Protein AF-A0A7R8VTV7-F1 (afdb_monomer_lite)

Radius of gyration: 32.79 Å; chains: 1; bounding box: 60×107×64 Å

pLDDT: mean 74.27, std 12.08, range [40.81, 94.06]

Organism: Timema douglasi (NCBI:txid61478)

Structure (mmCIF, N/CA/C/O backbone):
data_AF-A0A7R8VTV7-F1
#
_entry.id   AF-A0A7R8VTV7-F1
#
loop_
_atom_site.group_PDB
_atom_site.id
_atom_site.type_symbol
_atom_site.label_atom_id
_atom_site.label_alt_id
_atom_site.label_comp_id
_atom_site.label_asym_id
_atom_site.label_entity_id
_atom_site.label_seq_id
_atom_site.pdbx_PDB_ins_code
_atom_site.Cartn_x
_atom_site.Cartn_y
_atom_site.Cartn_z
_atom_site.occupancy
_atom_site.B_iso_or_equiv
_atom_site.auth_seq_id
_atom_site.auth_comp_id
_atom_site.auth_asym_id
_atom_site.auth_atom_id
_atom_site.pdbx_PDB_model_num
ATOM 1 N N . MET A 1 1 ? -4.886 -42.447 -25.936 1.00 40.81 1 MET A N 1
ATOM 2 C CA . MET A 1 1 ? -4.468 -41.161 -25.336 1.00 40.81 1 MET A CA 1
ATOM 3 C C . MET A 1 1 ? -3.943 -40.264 -26.444 1.00 40.81 1 MET A C 1
ATOM 5 O O . MET A 1 1 ? -2.984 -40.644 -27.105 1.00 40.81 1 MET A O 1
ATOM 9 N N . ALA A 1 2 ? -4.619 -39.150 -26.726 1.00 44.31 2 ALA A N 1
ATOM 10 C CA . ALA A 1 2 ? -4.224 -38.237 -27.796 1.00 44.31 2 ALA A CA 1
ATOM 11 C C . ALA A 1 2 ? -2.990 -37.430 -27.361 1.00 44.31 2 ALA A C 1
ATOM 13 O O . ALA A 1 2 ? -3.025 -36.745 -26.341 1.00 44.31 2 ALA A O 1
ATOM 14 N N . LYS A 1 3 ? -1.889 -37.532 -28.114 1.00 53.53 3 LYS A N 1
ATOM 15 C CA . LYS A 1 3 ? -0.690 -36.713 -27.900 1.00 53.53 3 LYS A CA 1
ATOM 16 C C . LYS A 1 3 ? -0.957 -35.325 -28.479 1.00 53.53 3 LYS A C 1
ATOM 18 O O . LYS A 1 3 ? -0.967 -35.159 -29.694 1.00 53.53 3 LYS A O 1
ATOM 23 N N . ILE A 1 4 ? -1.200 -34.345 -27.613 1.00 55.38 4 ILE A N 1
ATOM 24 C CA . ILE A 1 4 ? -1.337 -32.941 -28.008 1.00 55.38 4 ILE A CA 1
ATOM 25 C C . ILE A 1 4 ? 0.057 -32.448 -28.408 1.00 55.38 4 ILE A C 1
ATOM 27 O O . ILE A 1 4 ? 0.918 -32.243 -27.557 1.00 55.38 4 ILE A O 1
ATOM 31 N N . GLN A 1 5 ? 0.305 -32.308 -29.709 1.00 59.09 5 GLN A N 1
ATOM 32 C CA . GLN A 1 5 ? 1.529 -31.688 -30.207 1.00 59.09 5 GLN A CA 1
ATOM 33 C C . GLN A 1 5 ? 1.331 -30.173 -30.252 1.00 59.09 5 GLN A C 1
ATOM 35 O O . GLN A 1 5 ? 0.532 -29.663 -31.035 1.00 59.09 5 GLN A O 1
ATOM 40 N N . ASN A 1 6 ? 2.044 -29.450 -29.388 1.00 59.09 6 ASN A N 1
ATOM 41 C CA . ASN A 1 6 ? 2.016 -27.994 -29.358 1.00 59.09 6 ASN A CA 1
ATOM 42 C C . ASN A 1 6 ? 2.817 -27.437 -30.548 1.00 59.09 6 ASN A C 1
ATOM 44 O O . ASN A 1 6 ? 4.043 -27.353 -30.508 1.00 59.09 6 ASN A O 1
ATOM 48 N N . SER A 1 7 ? 2.118 -27.060 -31.618 1.00 63.16 7 SER A N 1
ATOM 49 C CA . SER A 1 7 ? 2.705 -26.526 -32.855 1.00 63.16 7 SER A CA 1
ATOM 50 C C . SER A 1 7 ? 3.483 -25.219 -32.658 1.00 63.16 7 SER A C 1
ATOM 52 O O . SER A 1 7 ? 4.328 -24.889 -33.489 1.00 63.16 7 SER A O 1
ATOM 54 N N . ARG A 1 8 ? 3.261 -24.497 -31.549 1.00 58.62 8 ARG A N 1
ATOM 55 C CA . ARG A 1 8 ? 4.013 -23.278 -31.218 1.00 58.62 8 ARG A CA 1
ATOM 56 C C . ARG A 1 8 ? 5.418 -23.545 -30.684 1.00 58.62 8 ARG A C 1
ATOM 58 O O . ARG A 1 8 ? 6.255 -22.664 -30.828 1.00 58.62 8 ARG A O 1
ATOM 65 N N . ALA A 1 9 ? 5.707 -24.724 -30.128 1.00 58.69 9 ALA A N 1
ATOM 66 C CA . ALA A 1 9 ? 7.018 -25.016 -29.535 1.00 58.69 9 ALA A CA 1
ATOM 67 C C . ALA A 1 9 ? 8.169 -24.861 -30.552 1.00 58.69 9 ALA A C 1
ATOM 69 O O . ALA A 1 9 ? 9.166 -24.201 -30.270 1.00 58.69 9 ALA A O 1
ATOM 70 N N . LYS A 1 10 ? 7.967 -25.342 -31.786 1.00 61.03 10 LYS A N 1
ATOM 71 C CA . LYS A 1 10 ? 8.964 -25.264 -32.871 1.00 61.03 10 LYS A CA 1
ATOM 72 C C . LYS A 1 10 ? 9.288 -23.838 -33.330 1.00 61.03 10 LYS A C 1
ATOM 74 O O . LYS A 1 10 ? 10.358 -23.597 -33.881 1.00 61.03 10 LYS A O 1
ATOM 79 N N . VAL A 1 11 ? 8.368 -22.892 -33.130 1.00 61.28 11 VAL A N 1
ATOM 80 C CA . VAL A 1 11 ? 8.560 -21.482 -33.518 1.00 61.28 11 VAL A CA 1
ATOM 81 C C . VAL A 1 11 ? 9.524 -20.776 -32.562 1.00 61.28 11 VAL A C 1
ATOM 83 O O . VAL A 1 11 ? 10.242 -19.869 -32.980 1.00 61.28 11 VAL A O 1
ATOM 86 N N . TYR A 1 12 ? 9.571 -21.203 -31.298 1.00 56.75 12 TYR A N 1
ATOM 87 C CA . TYR A 1 12 ? 10.528 -20.681 -30.323 1.00 56.75 12 TYR A CA 1
ATOM 88 C C . TYR A 1 12 ? 11.926 -21.280 -30.532 1.00 56.75 12 TYR A C 1
ATOM 90 O O . TYR A 1 12 ? 12.903 -20.545 -30.459 1.00 56.75 12 TYR A O 1
ATOM 98 N N . GLU A 1 13 ? 12.031 -22.555 -30.924 1.00 61.06 13 GLU A N 1
ATOM 99 C CA . GLU A 1 13 ? 13.320 -23.200 -31.250 1.00 61.06 13 GLU A CA 1
ATOM 100 C C . GLU A 1 13 ? 14.061 -22.538 -32.426 1.00 61.06 13 GLU A C 1
ATOM 102 O O . GLU A 1 13 ? 15.284 -22.558 -32.474 1.00 61.06 13 GLU A O 1
ATOM 107 N N . THR A 1 14 ? 13.343 -21.936 -33.380 1.00 59.88 14 THR A N 1
ATOM 108 C CA . THR A 1 14 ? 13.951 -21.322 -34.578 1.00 59.88 14 THR A CA 1
ATOM 109 C C . THR A 1 14 ? 14.350 -19.857 -34.403 1.00 59.88 14 THR A C 1
ATOM 111 O O . THR A 1 14 ? 15.048 -19.321 -35.261 1.00 59.88 14 THR A O 1
ATOM 114 N N . ARG A 1 15 ? 13.895 -19.185 -33.337 1.00 57.16 15 ARG A N 1
ATOM 115 C CA . ARG A 1 15 ? 14.125 -17.743 -33.118 1.00 57.16 15 ARG A CA 1
ATOM 116 C C . ARG A 1 15 ? 15.063 -17.423 -31.960 1.00 57.16 15 ARG A C 1
ATOM 118 O O . ARG A 1 15 ? 15.483 -16.276 -31.853 1.00 57.16 15 ARG A O 1
ATOM 125 N N . VAL A 1 16 ? 15.374 -18.398 -31.112 1.00 55.88 16 VAL A N 1
ATOM 126 C CA . VAL A 1 16 ? 16.319 -18.218 -30.009 1.00 55.88 16 VAL A CA 1
ATOM 127 C C . VAL A 1 16 ? 17.722 -18.550 -30.532 1.00 55.88 16 VAL A C 1
ATOM 129 O O . VAL A 1 16 ? 17.945 -19.681 -30.969 1.00 55.88 16 VAL A O 1
ATOM 132 N N . PRO A 1 17 ? 18.670 -17.596 -30.568 1.00 57.09 17 PRO A N 1
ATOM 133 C CA . PRO A 1 17 ? 20.062 -17.920 -30.856 1.00 57.09 17 PRO A CA 1
ATOM 134 C C . PRO A 1 17 ? 20.568 -18.903 -29.792 1.00 57.09 17 PRO A C 1
ATOM 136 O O . PRO A 1 17 ? 20.254 -18.753 -28.616 1.00 57.09 17 PRO A O 1
ATOM 139 N N . ALA A 1 18 ? 21.363 -19.900 -30.192 1.00 56.47 18 ALA A N 1
ATOM 140 C CA . ALA A 1 18 ? 21.815 -21.021 -29.349 1.00 56.47 18 ALA A CA 1
ATOM 141 C C . ALA A 1 18 ? 22.595 -20.637 -28.065 1.00 56.47 18 ALA A C 1
ATOM 143 O O . ALA A 1 18 ? 23.041 -21.513 -27.332 1.00 56.47 18 ALA A O 1
ATOM 144 N N . THR A 1 19 ? 22.788 -19.345 -27.808 1.00 58.22 19 THR A N 1
ATOM 145 C CA . THR A 1 19 ? 23.502 -18.769 -26.665 1.00 58.22 19 THR A CA 1
ATOM 146 C C . THR A 1 19 ? 22.589 -18.266 -25.543 1.00 58.22 19 THR A C 1
ATOM 148 O O . THR A 1 19 ? 23.101 -17.950 -24.473 1.00 58.22 19 THR A O 1
ATOM 151 N N . GLU A 1 20 ? 21.273 -18.152 -25.752 1.00 56.78 20 GLU A N 1
ATOM 152 C CA . GLU A 1 20 ? 20.328 -17.783 -24.686 1.00 56.78 20 GLU A CA 1
ATOM 153 C C . GLU A 1 20 ? 19.702 -19.040 -24.071 1.00 56.78 20 GLU A C 1
ATOM 155 O O . GLU A 1 20 ? 18.805 -19.659 -24.646 1.00 56.78 20 GLU A O 1
ATOM 160 N N . GLU A 1 21 ? 20.184 -19.424 -22.887 1.00 63.22 21 GLU A N 1
ATOM 161 C CA . GLU A 1 21 ? 19.528 -20.436 -22.058 1.00 63.22 21 GLU A CA 1
ATOM 162 C C . GLU A 1 21 ? 18.132 -19.950 -21.642 1.00 63.22 21 GLU A C 1
ATOM 164 O O . GLU A 1 21 ? 17.936 -18.783 -21.284 1.00 63.22 21 GLU A O 1
ATOM 169 N N . ALA A 1 22 ? 17.148 -20.851 -21.697 1.00 62.34 22 ALA A N 1
ATOM 170 C CA . ALA A 1 22 ? 15.797 -20.556 -21.243 1.00 62.34 22 ALA A CA 1
ATOM 171 C C . ALA A 1 22 ? 15.835 -20.198 -19.752 1.00 62.34 22 ALA A C 1
ATOM 173 O O . ALA A 1 22 ? 16.285 -20.990 -18.930 1.00 62.34 22 ALA A O 1
ATOM 174 N N . THR A 1 23 ? 15.363 -19.001 -19.409 1.00 62.66 23 THR A N 1
ATOM 175 C CA . THR A 1 23 ? 15.268 -18.556 -18.017 1.00 62.66 23 THR A CA 1
ATOM 176 C C . THR A 1 23 ? 14.360 -19.485 -17.219 1.00 62.66 23 THR A C 1
ATOM 178 O O . THR A 1 23 ? 13.264 -19.812 -17.687 1.00 62.66 23 THR A O 1
ATOM 181 N N . ASP A 1 24 ? 14.788 -19.852 -16.010 1.00 65.94 24 ASP A N 1
ATOM 182 C CA . ASP A 1 24 ? 13.988 -20.647 -15.078 1.00 65.94 24 ASP A CA 1
ATOM 183 C C . ASP A 1 24 ? 12.612 -20.009 -14.836 1.00 65.94 24 ASP A C 1
ATOM 185 O O . ASP A 1 24 ? 12.483 -18.788 -14.706 1.00 65.94 24 ASP A O 1
ATOM 189 N N . HIS A 1 25 ? 11.568 -20.845 -14.781 1.00 71.19 25 HIS A N 1
ATOM 190 C CA . HIS A 1 25 ? 10.205 -20.383 -14.510 1.00 71.19 25 HIS A CA 1
ATOM 191 C C . HIS A 1 25 ? 10.130 -19.802 -13.100 1.00 71.19 25 HIS A C 1
ATOM 193 O O . HIS A 1 25 ? 10.257 -20.526 -12.112 1.00 71.19 25 HIS A O 1
ATOM 199 N N . VAL A 1 26 ? 9.884 -18.499 -13.007 1.00 69.81 26 VAL A N 1
ATOM 200 C CA . VAL A 1 26 ? 9.660 -17.831 -11.728 1.00 69.81 26 VAL A CA 1
ATOM 201 C C . VAL A 1 26 ? 8.167 -17.888 -11.413 1.00 69.81 26 VAL A C 1
ATOM 203 O O . VAL A 1 26 ? 7.335 -17.414 -12.185 1.00 69.81 26 VAL A O 1
ATOM 206 N N . GLU A 1 27 ? 7.817 -18.494 -10.279 1.00 73.06 27 GLU A N 1
ATOM 207 C CA . GLU A 1 27 ? 6.419 -18.640 -9.872 1.00 73.06 27 GLU A CA 1
ATOM 208 C C . GLU A 1 27 ? 5.782 -17.280 -9.567 1.00 73.06 27 GLU A C 1
ATOM 210 O O . GLU A 1 27 ? 6.282 -16.506 -8.742 1.00 73.06 27 GLU A O 1
ATOM 215 N N . SER A 1 28 ? 4.646 -17.003 -10.210 1.00 78.38 28 SER A N 1
ATOM 216 C CA . SER A 1 28 ? 3.844 -15.821 -9.907 1.00 78.38 28 SER A CA 1
ATOM 217 C C . SER A 1 28 ? 2.970 -16.031 -8.669 1.00 78.38 28 SER A C 1
ATOM 219 O O . SER A 1 28 ? 2.642 -17.159 -8.291 1.00 78.38 28 SER A O 1
ATOM 221 N N . GLU A 1 29 ? 2.520 -14.941 -8.041 1.00 70.75 29 GLU A N 1
ATOM 222 C CA . GLU A 1 29 ? 1.504 -15.043 -6.986 1.00 70.75 29 GLU A CA 1
ATOM 223 C C . GLU A 1 29 ? 0.214 -15.692 -7.499 1.00 70.75 29 GLU A C 1
ATOM 225 O O . GLU A 1 29 ? -0.405 -16.470 -6.775 1.00 70.75 29 GLU A O 1
ATOM 230 N N . GLY A 1 30 ? -0.160 -15.431 -8.758 1.00 80.00 30 GLY A N 1
ATOM 231 C CA . GLY A 1 30 ? -1.279 -16.100 -9.417 1.00 80.00 30 GLY A CA 1
ATOM 232 C C . GLY A 1 30 ? -1.100 -17.617 -9.433 1.00 80.00 30 GLY A C 1
ATOM 233 O O . GLY A 1 30 ? -2.000 -18.340 -9.009 1.00 80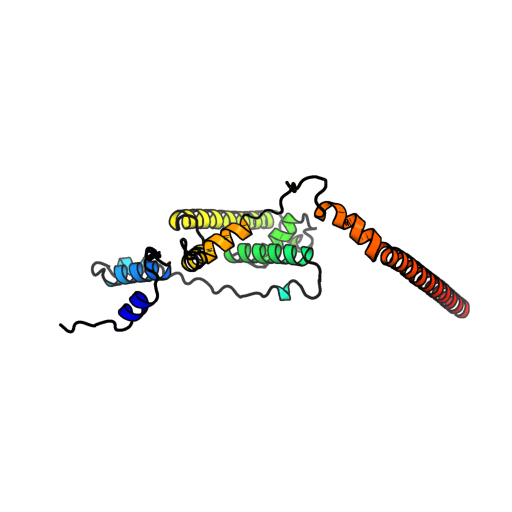.00 30 GLY A O 1
ATOM 234 N N . ASP A 1 31 ? 0.086 -18.100 -9.811 1.00 82.25 31 ASP A N 1
ATOM 235 C CA . ASP A 1 31 ? 0.413 -19.530 -9.782 1.00 82.25 31 ASP A CA 1
ATOM 236 C C . ASP A 1 31 ? 0.326 -20.090 -8.362 1.00 82.25 31 ASP A C 1
ATOM 238 O O . ASP A 1 31 ? -0.237 -21.165 -8.150 1.00 82.25 31 ASP A O 1
ATOM 242 N N . ARG A 1 32 ? 0.832 -19.352 -7.367 1.00 82.00 32 ARG A N 1
ATOM 243 C CA . ARG A 1 32 ? 0.775 -19.759 -5.958 1.00 82.00 32 ARG A CA 1
ATOM 244 C C . ARG A 1 32 ? -0.666 -19.860 -5.456 1.00 82.00 32 ARG A C 1
ATOM 246 O O . ARG A 1 32 ? -1.014 -20.849 -4.812 1.00 82.00 32 ARG A O 1
ATOM 253 N N . LEU A 1 33 ? -1.510 -18.878 -5.769 1.00 83.81 33 LEU A N 1
ATOM 254 C CA . LEU A 1 33 ? -2.927 -18.865 -5.398 1.00 83.81 33 LEU A CA 1
ATOM 255 C C . LEU A 1 33 ? -3.697 -19.990 -6.089 1.00 83.81 33 LEU A C 1
ATOM 257 O O . LEU A 1 33 ? -4.501 -20.663 -5.446 1.00 83.81 33 LEU A O 1
ATOM 261 N N . ILE A 1 34 ? -3.420 -20.239 -7.370 1.00 90.75 34 ILE A N 1
ATOM 262 C CA . ILE A 1 34 ? -4.013 -21.352 -8.116 1.00 90.75 34 ILE A CA 1
ATOM 263 C C . ILE A 1 34 ? -3.582 -22.683 -7.497 1.00 90.75 34 ILE A C 1
ATOM 265 O O . ILE A 1 34 ? -4.433 -23.527 -7.234 1.00 90.75 34 ILE A O 1
ATOM 269 N N . LYS A 1 35 ? -2.295 -22.869 -7.182 1.00 91.44 35 LYS A N 1
ATOM 270 C CA . LYS A 1 35 ? -1.803 -24.072 -6.491 1.00 91.44 35 LYS A CA 1
ATOM 271 C C . LYS A 1 35 ? -2.482 -24.269 -5.137 1.00 91.44 35 LYS A C 1
ATOM 273 O O . LYS A 1 35 ? -2.931 -25.375 -4.847 1.00 91.44 35 LYS A O 1
ATOM 278 N N . GLN A 1 36 ? -2.602 -23.214 -4.331 1.00 88.25 36 GLN A N 1
ATOM 279 C CA . GLN A 1 36 ? -3.307 -23.268 -3.046 1.00 88.25 36 GLN A CA 1
ATOM 280 C C . GLN A 1 36 ? -4.790 -23.611 -3.221 1.00 88.25 36 GLN A C 1
ATOM 282 O O . GLN A 1 36 ? -5.333 -24.410 -2.461 1.00 88.25 36 GLN A O 1
ATOM 287 N N . LEU A 1 37 ? -5.455 -23.032 -4.222 1.00 89.44 37 LEU A N 1
ATOM 288 C CA . LEU A 1 37 ? -6.847 -23.337 -4.537 1.00 89.44 37 LEU A CA 1
ATOM 289 C C . LEU A 1 37 ? -7.011 -24.804 -4.943 1.00 89.44 37 LEU A C 1
ATOM 291 O O . LEU A 1 37 ? -7.898 -25.477 -4.429 1.00 89.44 37 LEU A O 1
ATOM 295 N N . VAL A 1 38 ? -6.140 -25.306 -5.818 1.00 94.06 38 VAL A N 1
ATOM 296 C CA . VAL A 1 38 ? -6.140 -26.708 -6.251 1.00 94.06 38 VAL A CA 1
ATOM 297 C C . VAL A 1 38 ? -5.916 -27.634 -5.058 1.00 94.06 38 VAL A C 1
ATOM 299 O O . VAL A 1 38 ? -6.659 -28.594 -4.893 1.00 94.06 38 VAL A O 1
ATOM 302 N N . GLN A 1 39 ? -4.964 -27.324 -4.174 1.00 89.81 39 GLN A N 1
ATOM 303 C CA . GLN A 1 39 ? -4.752 -28.085 -2.939 1.00 89.81 39 GLN A CA 1
ATOM 304 C C . GLN A 1 39 ? -6.015 -28.126 -2.070 1.00 89.81 39 GLN A C 1
ATOM 306 O O . GLN A 1 39 ? -6.396 -29.199 -1.614 1.00 89.81 39 GLN A O 1
ATOM 311 N N . LYS A 1 40 ? -6.706 -26.990 -1.904 1.00 87.00 40 LYS A N 1
ATOM 312 C CA . LYS A 1 40 ? -7.983 -26.928 -1.174 1.00 87.00 40 LYS A CA 1
ATOM 313 C C . LYS A 1 40 ? -9.094 -27.741 -1.843 1.00 87.00 40 LYS A C 1
ATOM 315 O O . LYS A 1 40 ? -9.920 -28.308 -1.145 1.00 87.00 40 LYS A O 1
ATOM 320 N N . GLN A 1 41 ? -9.139 -27.781 -3.174 1.00 87.56 41 GLN A N 1
ATOM 321 C CA . GLN A 1 41 ? -10.146 -28.542 -3.924 1.00 87.56 41 GLN A CA 1
ATOM 322 C C . GLN A 1 41 ? -9.880 -30.052 -3.921 1.00 87.56 41 GLN A C 1
A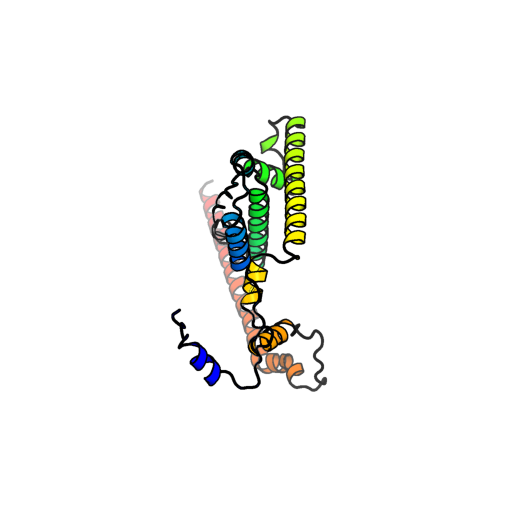TOM 324 O O . GLN A 1 41 ? -10.823 -30.835 -3.996 1.00 87.56 41 GLN A O 1
ATOM 329 N N . LEU A 1 42 ? -8.610 -30.460 -3.857 1.00 91.25 42 LEU A N 1
ATOM 330 C CA . LEU A 1 42 ? -8.205 -31.865 -3.776 1.00 91.25 42 LEU A CA 1
ATOM 331 C C . LEU A 1 42 ? -8.344 -32.444 -2.362 1.00 91.25 42 LEU A C 1
ATOM 333 O O . LEU A 1 42 ? -8.327 -33.665 -2.205 1.00 91.25 42 LEU A O 1
ATOM 337 N N . ASP A 1 43 ? -8.470 -31.597 -1.342 1.00 86.00 43 ASP A N 1
ATOM 338 C CA . ASP A 1 43 ? -8.638 -32.044 0.034 1.00 86.00 43 ASP A CA 1
ATOM 339 C C . ASP A 1 43 ? -10.067 -32.546 0.288 1.00 86.00 43 ASP A C 1
ATOM 341 O O . ASP A 1 43 ? -11.010 -31.782 0.491 1.00 86.00 43 ASP A O 1
ATOM 345 N N . THR A 1 44 ? -10.229 -33.869 0.288 1.00 83.25 44 THR A N 1
ATOM 346 C CA . THR A 1 44 ? -11.504 -34.540 0.578 1.00 83.25 44 THR A CA 1
ATOM 347 C C . THR A 1 44 ? -11.703 -34.840 2.065 1.00 83.25 44 THR A C 1
ATOM 349 O O . THR A 1 44 ? -12.644 -35.552 2.411 1.00 83.25 44 THR A O 1
ATOM 352 N N . ARG A 1 45 ? -10.802 -34.388 2.949 1.00 84.81 45 ARG A N 1
ATOM 353 C CA . ARG A 1 45 ? -10.844 -34.681 4.394 1.00 84.81 45 ARG A CA 1
ATOM 354 C C . ARG A 1 45 ? -11.455 -33.550 5.226 1.00 84.81 45 ARG A C 1
ATOM 356 O O . ARG A 1 45 ? -11.502 -33.670 6.444 1.00 84.81 45 ARG A O 1
ATOM 363 N N . LEU A 1 46 ? -11.910 -32.475 4.584 1.00 79.44 46 LEU A N 1
ATOM 364 C CA . LEU A 1 46 ? -12.451 -31.297 5.257 1.00 79.44 46 LEU A CA 1
ATOM 365 C C . LEU A 1 46 ? -13.868 -31.543 5.789 1.00 79.44 46 LEU A C 1
ATOM 367 O O . LEU A 1 46 ? -14.794 -31.834 5.031 1.00 79.44 46 LEU A O 1
ATOM 371 N N . ASP A 1 47 ? -14.047 -31.340 7.094 1.00 85.25 47 ASP A N 1
ATOM 372 C CA . ASP A 1 47 ? -15.354 -31.387 7.746 1.00 85.25 47 ASP A CA 1
ATOM 373 C C . ASP A 1 47 ? -16.095 -30.042 7.634 1.00 85.25 47 ASP A C 1
ATOM 375 O O . ASP A 1 47 ? -15.514 -28.959 7.746 1.00 85.25 47 ASP A O 1
ATOM 379 N N . LEU A 1 48 ? -17.431 -30.086 7.529 1.00 82.38 48 LEU A N 1
ATOM 380 C CA . LEU A 1 48 ? -18.294 -28.888 7.478 1.00 82.38 48 LEU A CA 1
ATOM 381 C C . LEU A 1 48 ? -18.048 -27.915 8.646 1.00 82.38 48 LEU A C 1
ATOM 383 O O . LEU A 1 48 ? -18.144 -26.698 8.482 1.00 82.38 48 LEU A O 1
ATOM 387 N N . LYS A 1 49 ? -17.704 -28.441 9.827 1.00 84.56 49 LYS A N 1
ATOM 388 C CA . LYS A 1 49 ? -17.384 -27.639 11.018 1.00 84.56 49 LYS A CA 1
ATOM 389 C C . LYS A 1 49 ? -16.063 -26.885 10.876 1.00 84.56 49 LYS A C 1
ATOM 391 O O . LYS A 1 49 ? -15.938 -25.787 11.410 1.00 84.56 49 LYS A O 1
ATOM 396 N N . GLU A 1 50 ? -15.085 -27.461 10.188 1.00 82.75 50 GLU A N 1
ATOM 397 C CA . GLU A 1 50 ? -13.786 -26.830 9.945 1.00 82.75 50 GLU A CA 1
ATOM 398 C C . GLU A 1 50 ? -13.904 -25.750 8.875 1.00 82.75 50 GLU A C 1
ATOM 400 O O . GLU A 1 50 ? -13.381 -24.649 9.048 1.00 82.75 50 GLU A O 1
ATOM 405 N N . GLN A 1 51 ? -14.688 -26.008 7.828 1.00 81.56 51 GLN A N 1
ATOM 406 C CA . GLN A 1 51 ? -14.963 -25.013 6.796 1.00 81.56 51 GLN A CA 1
ATOM 407 C C . GLN A 1 51 ? -15.723 -23.798 7.351 1.00 81.56 51 GLN A C 1
ATOM 409 O O . GLN A 1 51 ? -15.448 -22.671 6.950 1.00 81.56 51 GLN A O 1
ATOM 414 N N . LEU A 1 52 ? -16.638 -23.998 8.306 1.00 82.75 52 LEU A N 1
ATOM 415 C CA . LEU A 1 52 ? -17.349 -22.898 8.969 1.00 82.75 52 LEU A CA 1
ATOM 416 C C . LEU A 1 52 ? -16.415 -22.023 9.826 1.00 82.75 52 LEU A C 1
ATOM 418 O O . LEU A 1 52 ? -16.655 -20.827 9.975 1.00 82.75 52 LEU A O 1
ATOM 422 N N . LYS A 1 53 ? -15.341 -22.602 10.382 1.00 81.94 53 LYS A N 1
ATOM 423 C CA . LYS A 1 53 ? -14.326 -21.855 11.145 1.00 81.94 53 LYS A CA 1
ATOM 424 C C . LYS A 1 53 ? -13.426 -21.003 10.249 1.00 81.94 53 LYS A C 1
ATOM 426 O O . LYS A 1 53 ? -12.857 -20.026 10.730 1.00 81.94 53 LYS A O 1
ATOM 431 N N . GLN A 1 54 ? -13.294 -21.345 8.966 1.00 78.19 54 GLN A N 1
ATOM 432 C CA . GLN A 1 54 ? -12.578 -20.513 8.003 1.00 78.19 54 GLN A CA 1
ATOM 433 C C . GLN A 1 54 ? -13.435 -19.286 7.670 1.00 78.19 54 GLN A C 1
ATOM 435 O O . GLN A 1 54 ? -14.319 -19.327 6.813 1.00 78.19 54 GLN A O 1
ATOM 440 N N . SER A 1 55 ? -13.190 -18.177 8.369 1.00 71.00 55 SER A N 1
ATOM 441 C CA . SER A 1 55 ? -13.860 -16.917 8.061 1.00 71.00 55 SER A CA 1
ATOM 442 C C . SER A 1 55 ? -13.425 -16.431 6.676 1.00 71.00 55 SER A C 1
ATOM 444 O O . SER A 1 55 ? -12.247 -16.195 6.409 1.00 71.00 55 SER A O 1
ATOM 446 N N . LYS A 1 56 ? -14.388 -16.305 5.759 1.00 73.25 56 LYS A N 1
ATOM 447 C CA . LYS A 1 56 ? -14.167 -15.649 4.469 1.00 73.25 56 LYS A CA 1
ATOM 448 C C . LYS A 1 56 ? -14.114 -14.152 4.730 1.00 73.25 56 LYS A C 1
ATOM 450 O O . LYS A 1 56 ? -15.140 -13.539 5.013 1.00 73.25 56 LYS A O 1
ATOM 455 N N . GLN A 1 57 ? -12.918 -13.587 4.683 1.00 65.31 57 GLN A N 1
ATOM 456 C CA . GLN A 1 57 ? -12.729 -12.149 4.783 1.00 65.31 57 GLN A CA 1
ATOM 457 C C . GLN A 1 57 ? -12.727 -11.584 3.367 1.00 65.31 57 GLN A C 1
ATOM 459 O O . GLN A 1 57 ? -11.921 -11.987 2.531 1.00 65.31 57 GLN A O 1
ATOM 464 N N . PHE A 1 58 ? -13.679 -10.701 3.085 1.00 70.31 58 PHE A N 1
ATOM 465 C CA . PHE A 1 58 ? -13.652 -9.890 1.878 1.00 70.31 58 PHE A CA 1
ATOM 466 C C . PHE A 1 58 ? -12.915 -8.604 2.217 1.00 70.31 58 PHE A C 1
ATOM 468 O O . PHE A 1 58 ? -13.286 -7.908 3.165 1.00 70.31 58 PHE A O 1
ATOM 475 N N . GLU A 1 59 ? -11.871 -8.304 1.458 1.00 64.75 59 GLU A N 1
ATOM 476 C CA . GLU A 1 59 ? -11.210 -7.014 1.550 1.00 64.75 59 GLU A CA 1
ATOM 477 C C . GLU A 1 59 ? -12.179 -5.942 1.046 1.00 64.75 59 GLU A C 1
ATOM 479 O O . GLU A 1 59 ? -12.818 -6.084 -0.003 1.00 64.75 59 GLU A O 1
ATOM 484 N N . ARG A 1 60 ? -12.371 -4.895 1.847 1.00 65.69 60 ARG A N 1
ATOM 485 C CA . ARG A 1 60 ? -13.225 -3.776 1.461 1.00 65.69 60 ARG A CA 1
ATOM 486 C C . ARG A 1 60 ? -12.545 -3.058 0.298 1.00 65.69 60 ARG A C 1
ATOM 488 O O . ARG A 1 60 ? -11.367 -2.744 0.390 1.00 65.69 60 ARG A O 1
ATOM 495 N N . VAL A 1 61 ? -13.298 -2.775 -0.764 1.00 64.56 61 VAL A N 1
ATOM 496 C CA . VAL A 1 61 ? -12.793 -2.002 -1.906 1.00 64.56 61 VAL A CA 1
ATOM 497 C C . VAL A 1 61 ? -12.295 -0.647 -1.403 1.00 64.56 61 VAL A C 1
ATOM 499 O O . VAL A 1 61 ? -13.077 0.144 -0.869 1.00 64.56 61 VAL A O 1
ATOM 502 N N . GLU A 1 62 ? -10.997 -0.399 -1.556 1.00 66.75 62 GLU A N 1
ATOM 503 C CA . GLU A 1 62 ? -10.416 0.925 -1.370 1.00 66.75 62 GLU A CA 1
ATOM 504 C C . GLU A 1 62 ? -10.935 1.845 -2.481 1.00 66.75 62 GLU A C 1
ATOM 506 O O . GLU A 1 62 ? -10.833 1.541 -3.671 1.00 66.75 62 GLU A O 1
ATOM 511 N N . GLU A 1 63 ? -11.550 2.965 -2.102 1.00 72.06 63 GLU A N 1
ATOM 512 C CA . GLU A 1 63 ? -11.966 3.978 -3.068 1.00 72.06 63 GLU A CA 1
ATOM 513 C C . GLU A 1 63 ? -10.713 4.618 -3.675 1.00 72.06 63 GLU A C 1
ATOM 515 O O . GLU A 1 63 ? -9.906 5.218 -2.964 1.00 72.06 63 GLU A O 1
ATOM 520 N N . PHE A 1 64 ? -10.545 4.514 -4.994 1.00 77.00 64 PHE A N 1
ATOM 521 C CA . PHE A 1 64 ? -9.458 5.202 -5.680 1.00 77.00 64 PHE A CA 1
ATOM 522 C C . PHE A 1 64 ? -9.698 6.718 -5.648 1.00 77.00 64 PHE A C 1
ATOM 524 O O . PHE A 1 64 ? -10.603 7.244 -6.303 1.00 77.00 64 PHE A O 1
ATOM 531 N N . VAL A 1 65 ? -8.866 7.434 -4.892 1.00 75.00 65 VAL A N 1
ATOM 532 C CA . VAL A 1 65 ? -8.899 8.896 -4.804 1.00 75.00 65 VAL A CA 1
ATOM 533 C C . VAL A 1 65 ? -7.773 9.458 -5.678 1.00 75.00 65 VAL A C 1
ATOM 535 O O . VAL A 1 65 ? -6.610 9.395 -5.280 1.00 75.00 65 VAL A O 1
ATOM 538 N N . PRO A 1 66 ? -8.067 10.009 -6.873 1.00 78.94 66 PRO A N 1
ATOM 539 C CA . PRO A 1 66 ? -7.029 10.571 -7.728 1.00 78.94 66 PRO A CA 1
ATOM 540 C C . PRO A 1 66 ? -6.342 11.755 -7.043 1.00 78.94 66 PRO A C 1
ATOM 542 O O . PRO A 1 66 ? -7.001 12.594 -6.426 1.00 78.94 66 PRO A O 1
ATOM 545 N N . LEU A 1 67 ? -5.025 11.870 -7.235 1.00 76.88 67 LEU A N 1
ATOM 546 C CA . LEU A 1 67 ? -4.202 12.945 -6.663 1.00 76.88 67 LEU A CA 1
ATOM 547 C C . LEU A 1 67 ? -4.715 14.352 -7.009 1.00 76.88 67 LEU A C 1
ATOM 549 O O . LEU A 1 67 ? -4.587 15.265 -6.200 1.00 76.88 67 LEU A O 1
ATOM 553 N N . GLY A 1 68 ? -5.381 14.510 -8.158 1.00 75.50 68 GLY A N 1
ATOM 554 C CA . GLY A 1 68 ? -6.005 15.770 -8.570 1.00 75.50 68 GLY A CA 1
ATOM 555 C C . GLY A 1 68 ? -7.063 16.310 -7.597 1.00 75.50 68 GLY A C 1
ATOM 556 O O . GLY A 1 68 ? -7.312 17.511 -7.601 1.00 75.50 68 GLY A O 1
ATOM 557 N N . LYS A 1 69 ? -7.640 15.469 -6.721 1.00 76.88 69 LYS A N 1
ATOM 558 C CA . LYS A 1 69 ? -8.517 15.920 -5.624 1.00 76.88 69 LYS A CA 1
ATOM 559 C C . LYS A 1 69 ? -7.750 16.679 -4.529 1.00 76.88 69 LYS A C 1
ATOM 561 O O . LYS A 1 69 ? -8.342 17.514 -3.857 1.00 76.88 69 LYS A O 1
ATOM 566 N N . TYR A 1 70 ? -6.455 16.406 -4.355 1.00 71.50 70 TYR A N 1
ATOM 567 C CA . TYR A 1 70 ? -5.600 17.042 -3.345 1.00 71.50 70 TYR A CA 1
ATOM 568 C C . TYR A 1 70 ? -4.825 18.247 -3.893 1.00 71.50 70 TYR A C 1
ATOM 570 O O . TYR A 1 70 ? -4.424 19.121 -3.131 1.00 71.50 70 TYR A O 1
ATOM 578 N N . THR A 1 71 ? -4.624 18.310 -5.211 1.00 69.81 71 THR A N 1
ATOM 579 C CA . THR A 1 71 ? -3.785 19.314 -5.878 1.00 69.81 71 THR A CA 1
ATOM 580 C C . THR A 1 71 ? -4.591 20.145 -6.878 1.00 69.81 71 THR A C 1
ATOM 582 O O . THR A 1 71 ? -4.260 20.185 -8.065 1.00 69.81 71 THR A O 1
ATOM 585 N N . SER A 1 72 ? -5.673 20.807 -6.458 1.00 65.81 72 SER A N 1
ATOM 586 C CA . SER A 1 72 ? -6.333 21.763 -7.358 1.00 65.81 72 SER A CA 1
ATOM 587 C C . SER A 1 72 ? -5.481 23.039 -7.465 1.00 65.81 72 SER A C 1
ATOM 589 O O . SER A 1 72 ? -5.561 23.922 -6.614 1.00 65.81 72 SER A O 1
ATOM 591 N N . GLY A 1 73 ? -4.645 23.129 -8.503 1.00 70.75 73 GLY A N 1
ATOM 592 C CA . GLY A 1 73 ? -4.015 24.388 -8.926 1.00 70.75 73 GLY A CA 1
ATOM 593 C C . GLY A 1 73 ? -2.635 24.737 -8.350 1.00 70.75 73 GLY A C 1
ATOM 594 O O . GLY A 1 73 ? -2.242 25.893 -8.457 1.00 70.75 73 GLY A O 1
ATOM 595 N N . GLN A 1 74 ? -1.878 23.793 -7.775 1.00 66.62 74 GLN A N 1
ATOM 596 C CA . GLN A 1 74 ? -0.486 24.038 -7.346 1.00 66.62 74 GLN A CA 1
ATOM 597 C C . GLN A 1 74 ? 0.527 23.362 -8.286 1.00 66.62 74 GLN A C 1
ATOM 599 O O . GLN A 1 74 ? 0.359 22.203 -8.656 1.00 66.62 74 GLN A O 1
ATOM 604 N N . THR A 1 75 ? 1.555 24.107 -8.711 1.00 67.94 75 THR A N 1
ATOM 605 C CA . THR A 1 75 ? 2.337 23.845 -9.938 1.00 67.94 75 THR A CA 1
ATOM 606 C C . THR A 1 75 ? 3.852 23.719 -9.710 1.00 67.94 75 THR A C 1
ATOM 608 O O . THR A 1 75 ? 4.632 24.050 -10.603 1.00 67.94 75 THR A O 1
ATOM 611 N N . THR A 1 76 ? 4.309 23.264 -8.535 1.00 84.88 76 THR A N 1
ATOM 612 C CA . THR A 1 76 ? 5.740 22.968 -8.303 1.00 84.88 76 THR A CA 1
ATOM 613 C C . THR A 1 76 ? 5.973 21.495 -7.966 1.00 84.88 76 THR A C 1
ATOM 615 O O . THR A 1 76 ? 5.146 20.852 -7.321 1.00 84.88 76 THR A O 1
ATOM 618 N N . LEU A 1 77 ? 7.117 20.952 -8.402 1.00 85.19 77 LEU A N 1
ATOM 619 C CA . LEU A 1 77 ? 7.470 19.539 -8.212 1.00 85.19 77 LEU A CA 1
ATOM 620 C C . LEU A 1 77 ? 7.527 19.142 -6.728 1.00 85.19 77 LEU A C 1
ATOM 622 O O . LEU A 1 77 ? 7.045 18.076 -6.369 1.00 85.19 77 LEU A O 1
ATOM 626 N N . GLN A 1 78 ? 8.060 20.016 -5.869 1.00 86.00 78 GLN A N 1
ATOM 627 C CA . GLN A 1 78 ? 8.135 19.770 -4.425 1.00 86.00 78 GLN A CA 1
ATOM 628 C C . GLN A 1 78 ? 6.744 19.700 -3.784 1.00 86.00 78 GLN A C 1
ATOM 630 O O . GLN A 1 78 ? 6.458 18.769 -3.041 1.00 86.00 78 GLN A O 1
ATOM 635 N N . GLN A 1 79 ? 5.841 20.624 -4.133 1.00 83.19 79 GLN A N 1
ATOM 636 C CA . GLN A 1 79 ? 4.457 20.583 -3.648 1.00 83.19 79 GLN A CA 1
ATOM 637 C C . GLN A 1 79 ? 3.737 19.313 -4.106 1.00 83.19 79 GLN A C 1
ATOM 639 O O . GLN A 1 79 ? 2.970 18.736 -3.338 1.00 83.19 79 GLN A O 1
ATOM 644 N N . PHE A 1 80 ? 3.993 18.858 -5.336 1.00 84.94 80 PHE A N 1
ATOM 645 C CA . PHE A 1 80 ? 3.456 17.593 -5.830 1.00 84.94 80 PHE A CA 1
ATOM 646 C C . PHE A 1 80 ? 3.997 16.403 -5.030 1.00 84.94 80 PHE A C 1
ATOM 648 O O . PHE A 1 80 ? 3.210 15.580 -4.571 1.00 84.94 80 PHE A O 1
ATOM 655 N N . GLU A 1 81 ? 5.309 16.339 -4.795 1.00 87.69 81 GLU A N 1
ATOM 656 C CA . GLU A 1 81 ? 5.933 15.287 -3.987 1.00 87.69 81 GLU A CA 1
ATOM 657 C C . GLU A 1 81 ? 5.346 15.248 -2.567 1.00 87.69 81 GLU A C 1
ATOM 659 O O . GLU A 1 81 ? 4.895 14.197 -2.105 1.00 87.69 81 GLU A O 1
ATOM 664 N N . ASP A 1 82 ? 5.240 16.394 -1.900 1.00 86.06 82 ASP A N 1
ATOM 665 C CA . ASP A 1 82 ? 4.647 16.479 -0.565 1.00 86.06 82 ASP A CA 1
ATOM 666 C C . ASP A 1 82 ? 3.173 16.058 -0.562 1.00 86.06 82 ASP A C 1
ATOM 668 O O . ASP A 1 82 ? 2.720 15.370 0.355 1.00 86.06 82 ASP A O 1
ATOM 672 N N . CYS A 1 83 ? 2.415 16.417 -1.601 1.00 85.19 83 CYS A N 1
ATOM 673 C CA . CYS A 1 83 ? 1.031 15.974 -1.753 1.00 85.19 83 CYS A CA 1
ATOM 674 C C . CYS A 1 83 ? 0.932 14.460 -1.960 1.00 85.19 83 CYS A C 1
ATOM 676 O O . CYS A 1 83 ? 0.065 13.832 -1.357 1.00 85.19 83 CYS A O 1
ATOM 678 N N . THR A 1 84 ? 1.826 13.855 -2.748 1.00 84.75 84 THR A N 1
ATOM 679 C CA . THR A 1 84 ? 1.850 12.393 -2.925 1.00 84.75 84 THR A CA 1
ATOM 680 C C . THR A 1 84 ? 2.163 11.669 -1.621 1.00 84.75 84 THR A C 1
ATOM 682 O O . THR A 1 84 ? 1.470 10.712 -1.281 1.00 84.75 84 THR A O 1
ATOM 685 N N . LYS A 1 85 ? 3.125 12.171 -0.835 1.00 88.31 85 LYS A N 1
ATOM 686 C CA . LYS A 1 85 ? 3.455 11.626 0.490 1.00 88.31 85 LYS A CA 1
ATOM 687 C C . LYS A 1 85 ? 2.267 11.729 1.443 1.00 88.31 85 LYS A C 1
ATOM 689 O O . LYS A 1 85 ? 1.919 10.746 2.090 1.00 88.31 85 LYS A O 1
ATOM 694 N N . LYS A 1 86 ? 1.598 12.886 1.486 1.00 86.44 86 LYS A N 1
ATOM 695 C CA . LYS A 1 86 ? 0.396 13.096 2.310 1.00 86.44 86 LYS A CA 1
ATOM 696 C C . LYS A 1 86 ? -0.760 12.184 1.896 1.00 86.44 86 LYS A C 1
ATOM 698 O O . LYS A 1 86 ? -1.422 11.623 2.764 1.00 86.44 86 LYS A O 1
ATOM 703 N N . ALA A 1 87 ? -0.999 12.026 0.595 1.00 87.25 87 ALA A N 1
ATOM 704 C CA . ALA A 1 87 ? -2.046 11.151 0.075 1.00 87.25 87 ALA A CA 1
ATOM 705 C C . ALA A 1 87 ? -1.758 9.674 0.385 1.00 87.25 87 ALA A C 1
ATOM 707 O O . ALA A 1 87 ? -2.652 8.977 0.859 1.00 87.25 87 ALA A O 1
ATOM 708 N N . SER A 1 88 ? -0.509 9.228 0.196 1.00 87.75 88 SER A N 1
ATOM 709 C CA . SER A 1 88 ? -0.064 7.877 0.565 1.00 87.75 88 SER A CA 1
ATOM 710 C C . SER A 1 88 ? -0.262 7.625 2.055 1.00 87.75 88 SER A C 1
ATOM 712 O O . SER A 1 88 ? -0.924 6.667 2.434 1.00 87.75 88 SER A O 1
ATOM 714 N N . HIS A 1 89 ? 0.213 8.539 2.902 1.00 88.44 89 HIS A N 1
ATOM 715 C CA . HIS A 1 89 ? 0.061 8.421 4.347 1.00 88.44 89 HIS A CA 1
ATOM 716 C C . HIS A 1 89 ? -1.417 8.372 4.778 1.00 88.44 89 HIS A C 1
ATOM 718 O O . HIS A 1 89 ? -1.793 7.591 5.647 1.00 88.44 89 HIS A O 1
ATOM 724 N N . ASN A 1 90 ? -2.294 9.157 4.142 1.00 87.88 90 ASN A N 1
ATOM 725 C CA . ASN A 1 90 ? -3.731 9.102 4.417 1.00 87.88 90 ASN A CA 1
ATOM 726 C C . ASN A 1 90 ? -4.347 7.750 4.012 1.00 87.88 90 ASN A C 1
ATOM 728 O O . ASN A 1 90 ? -5.153 7.201 4.763 1.00 87.88 90 ASN A O 1
ATOM 732 N N . ALA A 1 91 ? -3.948 7.195 2.864 1.00 86.06 91 ALA A N 1
ATOM 733 C CA . ALA A 1 91 ? -4.369 5.863 2.431 1.00 86.06 91 ALA A CA 1
ATOM 734 C C . ALA A 1 91 ? -3.888 4.769 3.403 1.00 86.06 91 ALA A C 1
ATOM 736 O O . ALA A 1 91 ? -4.659 3.874 3.759 1.00 86.06 91 ALA A O 1
ATOM 737 N N . ASP A 1 92 ? -2.665 4.890 3.924 1.00 86.69 92 ASP A N 1
ATOM 738 C CA . ASP A 1 92 ? -2.127 3.986 4.942 1.00 86.69 92 ASP A CA 1
ATOM 739 C C . ASP A 1 92 ? -2.936 4.046 6.245 1.00 86.69 92 ASP A C 1
ATOM 741 O O . ASP A 1 92 ? -3.261 3.016 6.832 1.00 86.69 92 ASP A O 1
ATOM 745 N N . LEU A 1 93 ? -3.343 5.237 6.683 1.00 88.94 93 LEU A N 1
ATOM 746 C CA . LEU A 1 93 ? -4.203 5.381 7.858 1.00 88.94 93 LEU A CA 1
ATOM 747 C C . LEU A 1 93 ? -5.615 4.821 7.616 1.00 88.94 93 LEU A C 1
ATOM 749 O O . LEU A 1 93 ? -6.176 4.156 8.491 1.00 88.94 93 LEU A O 1
ATOM 753 N N . LYS A 1 94 ? -6.194 5.031 6.426 1.00 88.31 94 LYS A N 1
ATOM 754 C CA . LYS A 1 94 ? -7.508 4.466 6.063 1.00 88.31 94 LYS A CA 1
ATOM 755 C C . LYS A 1 94 ? -7.484 2.938 6.039 1.00 88.31 94 LYS A C 1
ATOM 757 O O . LYS A 1 94 ? -8.409 2.307 6.550 1.00 88.31 94 LYS A O 1
ATOM 762 N N . SER A 1 95 ? -6.414 2.339 5.529 1.00 83.06 95 SER A N 1
ATOM 763 C CA . SER A 1 95 ? -6.226 0.882 5.515 1.00 83.06 95 SER A CA 1
ATOM 764 C C . SER A 1 95 ? -5.960 0.287 6.910 1.00 83.06 95 SER A C 1
ATOM 766 O O . SER A 1 95 ? -6.195 -0.902 7.118 1.00 83.06 95 SER A O 1
ATOM 768 N N . CYS A 1 96 ? -5.598 1.097 7.916 1.00 84.81 96 CYS A N 1
ATOM 769 C CA . CYS A 1 96 ? -5.675 0.715 9.339 1.00 84.81 96 CYS A CA 1
ATOM 770 C C . CYS A 1 96 ? -7.118 0.623 9.883 1.00 84.81 96 CYS A C 1
ATOM 772 O O . CYS A 1 96 ? -7.313 0.290 11.053 1.00 84.81 96 CYS A O 1
ATOM 774 N N . GLY A 1 97 ? -8.142 0.928 9.078 1.00 85.19 97 GLY A N 1
ATOM 775 C CA . GLY A 1 97 ? -9.540 0.957 9.516 1.00 85.19 97 GLY A CA 1
ATOM 776 C C . GLY A 1 97 ? -9.872 2.172 10.387 1.00 85.19 97 GLY A C 1
ATOM 777 O O . GLY A 1 97 ? -10.756 2.101 11.249 1.00 85.19 97 GLY A O 1
ATOM 778 N N . LEU A 1 98 ? -9.134 3.271 10.209 1.00 89.12 98 LEU A N 1
ATOM 779 C CA . LEU A 1 98 ? -9.391 4.537 10.889 1.00 89.12 98 LEU A CA 1
ATOM 780 C C . LEU A 1 98 ? -10.506 5.311 10.180 1.00 89.12 98 LEU A C 1
ATOM 782 O O . LEU A 1 98 ? -10.592 5.333 8.952 1.00 89.12 98 LEU A O 1
ATOM 786 N N . SER A 1 99 ? -11.368 5.953 10.971 1.00 88.56 99 SER A N 1
ATOM 787 C CA . SER A 1 99 ? -12.385 6.865 10.444 1.00 88.56 99 SER A CA 1
ATOM 788 C C . SER A 1 99 ? -11.737 8.159 9.948 1.00 88.56 99 SER A C 1
ATOM 790 O O . SER A 1 99 ? -10.694 8.566 10.454 1.00 88.56 99 SER A O 1
ATOM 792 N N . GLU A 1 100 ? -12.383 8.868 9.023 1.00 88.31 100 GLU A N 1
ATOM 793 C CA . GLU A 1 100 ? -11.927 10.196 8.581 1.00 88.31 100 GLU A CA 1
ATOM 794 C C . GLU A 1 100 ? -11.810 11.181 9.753 1.00 88.31 100 GLU A C 1
ATOM 796 O O . GLU A 1 100 ? -10.893 11.998 9.791 1.00 88.31 100 GLU A O 1
ATOM 801 N N . TYR A 1 101 ? -12.681 11.029 10.756 1.00 88.19 101 TYR A N 1
ATOM 802 C CA . TYR A 1 101 ? -12.596 11.750 12.025 1.00 88.19 101 TYR A CA 1
ATOM 803 C C . TYR A 1 101 ? -11.303 11.436 12.794 1.00 88.19 101 TYR A C 1
ATOM 805 O O . TYR A 1 101 ? -10.630 12.344 13.272 1.00 88.19 101 TYR A O 1
ATOM 813 N N . ASP A 1 102 ? -10.940 10.154 12.892 1.00 90.44 102 ASP A N 1
ATOM 814 C CA . ASP A 1 102 ? -9.748 9.704 13.621 1.00 90.44 102 ASP A CA 1
ATOM 815 C C . ASP A 1 102 ? -8.464 10.185 12.925 1.00 90.44 102 ASP A C 1
ATOM 817 O O . ASP A 1 102 ? -7.506 10.583 13.583 1.00 90.44 102 ASP A O 1
ATOM 821 N N . ILE A 1 103 ? -8.467 10.202 11.589 1.00 89.38 103 ILE A N 1
ATOM 822 C CA . ILE A 1 103 ? -7.355 10.710 10.778 1.00 89.38 103 ILE A CA 1
ATOM 823 C C . ILE A 1 103 ? -7.191 12.220 10.974 1.00 89.38 103 ILE A C 1
ATOM 825 O O . ILE A 1 103 ? -6.076 12.686 11.199 1.00 89.38 103 ILE A O 1
ATOM 829 N N . ALA A 1 104 ? -8.285 12.986 10.934 1.00 89.00 104 ALA A N 1
ATOM 830 C CA . ALA A 1 104 ? -8.243 14.426 11.184 1.00 89.00 104 ALA A CA 1
ATOM 831 C C . ALA A 1 104 ? -7.761 14.745 12.609 1.00 89.00 104 ALA A C 1
ATOM 833 O O . ALA A 1 104 ? -6.974 15.669 12.806 1.00 89.00 104 ALA A O 1
ATOM 834 N N . LEU A 1 105 ? -8.200 13.957 13.595 1.00 88.38 105 LEU A N 1
ATOM 835 C CA . LEU A 1 105 ? -7.762 14.079 14.982 1.00 88.38 105 LEU A CA 1
ATOM 836 C C . LEU A 1 105 ? -6.250 13.839 15.130 1.00 88.38 105 LEU A C 1
ATOM 838 O O . LEU A 1 105 ? -5.571 14.621 15.794 1.00 88.38 105 LEU A O 1
ATOM 842 N N . LEU A 1 106 ? -5.720 12.791 14.495 1.00 89.00 106 LEU A N 1
ATOM 843 C CA . LEU A 1 106 ? -4.290 12.474 14.515 1.00 89.00 106 LEU A CA 1
ATOM 844 C C . LEU A 1 106 ? -3.456 13.569 13.833 1.00 89.00 106 LEU A C 1
ATOM 846 O O . LEU A 1 106 ? -2.465 14.026 14.396 1.00 89.00 106 LEU A O 1
ATOM 850 N N . GLN A 1 107 ? -3.903 14.064 12.677 1.00 87.94 107 GLN A N 1
ATOM 851 C CA . GLN A 1 107 ? -3.223 15.144 11.959 1.00 87.94 107 GLN A CA 1
ATOM 852 C C . GLN A 1 107 ? -3.188 16.458 12.752 1.00 87.94 107 GLN A C 1
ATOM 854 O O . GLN A 1 107 ? -2.179 17.160 12.732 1.00 87.94 107 GLN A O 1
ATOM 859 N N . GLU A 1 108 ? -4.269 16.826 13.445 1.00 86.31 108 GLU A N 1
ATOM 860 C CA . GLU A 1 108 ? -4.275 18.028 14.292 1.00 86.31 108 GLU A CA 1
ATOM 861 C C . GLU A 1 108 ? -3.367 17.868 15.518 1.00 86.31 108 GLU A C 1
ATOM 863 O O . GLU A 1 108 ? -2.669 18.816 15.883 1.00 86.31 108 GLU A O 1
ATOM 868 N N . HIS A 1 109 ? -3.315 16.663 16.095 1.00 85.00 109 HIS A N 1
ATOM 869 C CA . HIS A 1 109 ? -2.416 16.336 17.199 1.00 85.00 109 HIS A CA 1
ATOM 870 C C . HIS A 1 109 ? -0.930 16.409 16.791 1.00 85.00 109 HIS A C 1
ATOM 872 O O . HIS A 1 109 ? -0.124 16.975 17.526 1.00 85.00 109 HIS A O 1
ATOM 878 N N . GLU A 1 110 ? -0.559 15.891 15.616 1.00 84.69 110 GLU A N 1
ATOM 879 C CA . GLU A 1 110 ? 0.825 15.912 15.111 1.00 84.69 110 GLU A CA 1
ATOM 880 C C . GLU A 1 110 ? 1.300 17.307 14.694 1.00 84.69 110 GLU A C 1
ATOM 882 O O . GLU A 1 110 ? 2.450 17.672 14.932 1.00 84.69 110 GLU A O 1
ATOM 887 N N . ASN A 1 111 ? 0.412 18.119 14.115 1.00 80.56 111 ASN A N 1
ATOM 888 C CA . ASN A 1 111 ? 0.748 19.474 13.671 1.00 80.56 111 ASN A CA 1
ATOM 889 C C . ASN A 1 111 ? 0.803 20.504 14.818 1.00 80.56 111 ASN A C 1
ATOM 891 O O . ASN A 1 111 ? 0.890 21.701 14.542 1.00 80.56 111 ASN A O 1
ATOM 895 N N . LEU A 1 112 ? 0.712 20.069 16.087 1.00 65.25 112 LEU A N 1
ATOM 896 C CA . LEU A 1 112 ? 0.543 20.937 17.266 1.00 65.25 112 LEU A CA 1
ATOM 897 C C . LEU A 1 112 ? -0.557 21.997 17.061 1.00 65.25 112 LEU A C 1
ATOM 899 O O . LEU A 1 112 ? -0.475 23.119 17.568 1.00 65.25 112 LEU A O 1
ATOM 903 N N . GLY A 1 113 ? -1.580 21.651 16.276 1.00 61.25 113 GLY A N 1
ATOM 904 C CA . GLY A 1 113 ? -2.657 22.558 15.925 1.00 61.25 113 GLY A CA 1
ATOM 905 C C . GLY A 1 113 ? -3.474 22.935 17.155 1.00 61.25 113 GLY A C 1
ATOM 906 O O . GLY A 1 113 ? -3.572 22.186 18.130 1.00 61.25 113 GLY A O 1
ATOM 907 N N . SER A 1 114 ? -4.104 24.108 17.110 1.00 61.12 114 SER A N 1
ATOM 908 C CA . SER A 1 114 ? -5.066 24.485 18.140 1.00 61.12 114 SER A CA 1
ATOM 909 C C . SER A 1 114 ? -6.233 23.494 18.079 1.00 61.12 114 SER A C 1
ATOM 911 O O . SER A 1 114 ? -6.998 23.498 17.115 1.00 61.12 114 SER A O 1
ATOM 913 N N . MET A 1 115 ? -6.379 22.651 19.108 1.00 68.88 115 MET A N 1
ATOM 914 C CA . MET A 1 115 ? -7.453 21.653 19.277 1.00 68.88 115 MET A CA 1
ATOM 915 C C . MET A 1 115 ? -8.834 22.307 19.498 1.00 68.88 115 MET A C 1
ATOM 917 O O . MET A 1 115 ? -9.697 21.774 20.195 1.00 68.88 115 MET A O 1
ATOM 921 N N . GLU A 1 116 ? -9.052 23.495 18.925 1.00 68.56 116 GLU A N 1
ATOM 922 C CA . GLU A 1 116 ? -10.246 24.331 19.047 1.00 68.56 116 GLU A CA 1
ATOM 923 C C . GLU A 1 116 ? -11.513 23.553 18.737 1.00 68.56 116 GLU A C 1
ATOM 925 O O . GLU A 1 116 ? -12.509 23.665 19.453 1.00 68.56 116 GLU A O 1
ATOM 930 N N . LYS A 1 117 ? -11.441 22.719 17.698 1.00 72.69 117 LYS A N 1
ATOM 931 C CA . LYS A 1 117 ? -12.548 21.892 17.223 1.00 72.69 117 LYS A CA 1
ATOM 932 C C . LYS A 1 117 ? -12.956 20.825 18.242 1.00 72.69 117 LYS A C 1
ATOM 934 O O . LYS A 1 117 ? -14.127 20.464 18.298 1.00 72.69 117 LYS A O 1
ATOM 939 N N . TYR A 1 118 ? -12.025 20.390 19.093 1.00 71.88 118 TYR A N 1
ATOM 940 C CA . TYR A 1 118 ? -12.223 19.329 20.081 1.00 71.88 118 TYR A CA 1
ATOM 941 C C . TYR A 1 118 ? -12.292 19.836 21.527 1.00 71.88 118 TYR A C 1
ATOM 943 O O . TYR A 1 118 ? -12.436 19.028 22.437 1.00 71.88 118 TYR A O 1
ATOM 951 N N . ARG A 1 119 ? -12.274 21.159 21.771 1.00 70.81 119 ARG A N 1
ATOM 952 C CA . ARG A 1 119 ? -12.390 21.733 23.133 1.00 70.81 119 ARG A CA 1
ATOM 953 C C . ARG A 1 119 ? -13.660 21.324 23.881 1.00 70.81 119 ARG A C 1
ATOM 955 O O . ARG A 1 119 ? -13.690 21.375 25.104 1.00 70.81 119 ARG A O 1
ATOM 962 N N . LYS A 1 120 ? -14.719 20.984 23.144 1.00 76.62 120 LYS A N 1
ATOM 963 C CA . LYS A 1 120 ? -16.014 20.564 23.701 1.00 76.62 120 LYS A CA 1
ATOM 964 C C . LYS A 1 120 ? -16.015 19.106 24.166 1.00 76.62 120 LYS A C 1
ATOM 966 O O . LYS A 1 120 ? -16.952 18.701 24.843 1.00 76.62 120 LYS A O 1
ATOM 971 N N . ILE A 1 121 ? -15.007 18.330 23.771 1.00 78.19 121 ILE A N 1
ATOM 972 C CA . ILE A 1 121 ? -14.859 16.921 24.124 1.00 78.19 121 ILE A CA 1
ATOM 973 C C . ILE A 1 121 ? -14.010 16.836 25.388 1.00 78.19 121 ILE A C 1
ATOM 975 O O . ILE A 1 121 ? -13.052 17.593 25.562 1.00 78.19 121 ILE A O 1
ATOM 979 N N . GLU A 1 122 ? -14.359 15.917 26.282 1.00 82.38 122 GLU A N 1
ATOM 980 C CA . GLU A 1 122 ? -13.583 15.696 27.492 1.00 82.38 122 GLU A CA 1
ATOM 981 C C . GLU A 1 122 ? -12.151 15.252 27.139 1.00 82.38 122 GLU A C 1
ATOM 983 O O . GLU A 1 122 ? -11.930 14.337 26.342 1.00 82.38 122 GLU A O 1
ATOM 988 N N . VAL A 1 123 ? -11.154 15.872 27.775 1.00 83.31 123 VAL A N 1
ATOM 989 C CA . VAL A 1 123 ? -9.729 15.586 27.529 1.00 83.31 123 VAL A CA 1
ATOM 990 C C . VAL A 1 123 ? -9.394 14.106 27.770 1.00 83.31 123 VAL A C 1
ATOM 992 O O . VAL A 1 123 ? -8.541 13.542 27.083 1.00 83.31 123 VAL A O 1
ATOM 995 N N . SER A 1 124 ? -10.072 13.459 28.723 1.00 85.00 124 SER A N 1
ATOM 996 C CA . SER A 1 124 ? -9.899 12.036 29.032 1.00 85.00 124 SER A CA 1
ATOM 997 C C . SER A 1 124 ? -10.359 11.130 27.888 1.00 85.00 124 SER A C 1
ATOM 999 O O . SER A 1 124 ? -9.665 10.171 27.550 1.00 85.00 124 SER A O 1
ATOM 1001 N N . GLU A 1 125 ? -11.507 11.424 27.277 1.00 86.38 125 GLU A N 1
ATOM 1002 C CA . GLU A 1 125 ? -12.040 10.659 26.143 1.00 86.38 125 GLU A CA 1
ATOM 1003 C C . GLU A 1 125 ? -11.172 10.833 24.902 1.00 86.38 125 GLU A C 1
ATOM 1005 O O . GLU A 1 125 ? -10.878 9.865 24.202 1.00 86.38 125 GLU A O 1
ATOM 1010 N N . LEU A 1 126 ? -10.683 12.052 24.682 1.00 86.38 126 LEU A N 1
ATOM 1011 C CA . LEU A 1 126 ? -9.809 12.363 23.560 1.00 86.38 126 LEU A CA 1
ATOM 1012 C C . LEU A 1 126 ? -8.492 11.584 23.629 1.00 86.38 126 LEU A C 1
ATOM 1014 O O . LEU A 1 126 ? -8.069 10.990 22.640 1.00 86.38 126 LEU A O 1
ATOM 1018 N N . LYS A 1 127 ? -7.874 11.521 24.816 1.00 87.81 127 LYS A N 1
ATOM 1019 C CA . LYS A 1 127 ? -6.658 10.726 25.049 1.00 87.81 127 LYS A CA 1
ATOM 1020 C C . LYS A 1 127 ? -6.896 9.231 24.857 1.00 87.81 127 LYS A C 1
ATOM 1022 O O . LYS A 1 127 ? -6.058 8.568 24.254 1.00 87.81 127 LYS A O 1
ATOM 1027 N N . LYS A 1 128 ? -8.030 8.705 25.339 1.00 92.12 128 LYS A N 1
ATOM 1028 C CA . LYS A 1 128 ? -8.415 7.302 25.104 1.00 92.12 128 LYS A CA 1
ATOM 1029 C C . LYS A 1 128 ? -8.545 7.023 23.611 1.00 92.12 128 LYS A C 1
ATOM 1031 O O . LYS A 1 128 ? -7.963 6.066 23.119 1.00 92.12 128 LYS A O 1
ATOM 1036 N N . ARG A 1 129 ? -9.224 7.907 22.876 1.00 90.69 129 ARG A N 1
ATOM 1037 C CA . ARG A 1 129 ? -9.396 7.750 21.432 1.00 90.69 129 ARG A CA 1
ATOM 1038 C C . ARG A 1 129 ? -8.067 7.791 20.684 1.00 90.69 129 ARG A C 1
ATOM 1040 O O . ARG A 1 129 ? -7.846 6.973 19.801 1.00 90.69 129 ARG A O 1
ATOM 1047 N N . LEU A 1 130 ? -7.172 8.699 21.062 1.00 90.69 130 LEU A N 1
ATOM 1048 C CA . LEU A 1 130 ? -5.826 8.792 20.498 1.00 90.69 130 LEU A CA 1
ATOM 1049 C C . LEU A 1 130 ? -5.023 7.505 20.748 1.00 90.69 130 LEU A C 1
ATOM 1051 O O . LEU A 1 130 ? -4.357 6.997 19.851 1.00 90.69 130 LEU A O 1
ATOM 1055 N N . HIS A 1 131 ? -5.136 6.941 21.952 1.00 93.38 131 HIS A N 1
ATOM 1056 C CA . HIS A 1 131 ? -4.522 5.661 22.294 1.00 93.38 131 HIS A CA 1
ATOM 1057 C C . HIS A 1 131 ? -5.073 4.508 21.437 1.00 93.38 131 HIS A C 1
ATOM 1059 O O . HIS A 1 131 ? -4.299 3.725 20.887 1.00 93.38 131 HIS A O 1
ATOM 1065 N N . ASP A 1 132 ? -6.391 4.442 21.238 1.00 92.69 132 ASP A N 1
ATOM 1066 C CA . ASP A 1 132 ? -7.019 3.452 20.352 1.00 92.69 132 ASP A CA 1
ATOM 1067 C C . ASP A 1 132 ? -6.533 3.585 18.898 1.00 92.69 132 ASP A C 1
ATOM 1069 O O . ASP A 1 132 ? -6.367 2.591 18.192 1.00 92.69 132 ASP A O 1
ATOM 1073 N N . ILE A 1 133 ? -6.288 4.812 18.430 1.00 92.62 133 ILE A N 1
ATOM 1074 C CA . ILE A 1 133 ? -5.746 5.065 17.090 1.00 92.62 133 ILE A CA 1
ATOM 1075 C C . ILE A 1 133 ? -4.321 4.511 16.982 1.00 92.62 133 ILE A C 1
ATOM 1077 O O . ILE A 1 133 ? -4.038 3.740 16.064 1.00 92.62 133 ILE A O 1
ATOM 1081 N N . TYR A 1 134 ? -3.442 4.837 17.934 1.00 93.25 134 TYR A N 1
ATOM 1082 C CA . TYR A 1 134 ? -2.061 4.348 17.919 1.00 93.25 134 TYR A CA 1
ATOM 1083 C C . TYR A 1 134 ? -1.973 2.824 18.020 1.00 93.25 134 TYR A C 1
ATOM 1085 O O . TYR A 1 134 ? -1.206 2.207 17.285 1.00 93.25 134 TYR A O 1
ATOM 1093 N N . THR A 1 135 ? -2.795 2.197 18.863 1.00 93.31 135 THR A N 1
ATOM 1094 C CA . THR A 1 135 ? -2.812 0.730 18.991 1.00 93.31 135 THR A CA 1
ATOM 1095 C C . THR A 1 135 ? -3.264 0.039 17.703 1.00 93.31 135 THR A C 1
ATOM 1097 O O . THR A 1 135 ? -2.707 -0.998 17.342 1.00 93.31 135 THR A O 1
ATOM 1100 N N . LYS A 1 136 ? -4.218 0.616 16.957 1.00 92.19 136 LYS A N 1
ATOM 1101 C CA . LYS A 1 136 ? -4.616 0.109 15.630 1.00 92.19 136 LYS A CA 1
ATOM 1102 C C . LYS A 1 136 ? -3.495 0.216 14.600 1.00 92.19 136 LYS A C 1
ATOM 1104 O O . LYS A 1 136 ? -3.299 -0.725 13.831 1.00 92.19 136 LYS A O 1
ATOM 1109 N N . ILE A 1 137 ? -2.772 1.337 14.589 1.00 91.44 137 ILE A N 1
ATOM 1110 C CA . ILE A 1 137 ? -1.624 1.542 13.694 1.00 91.44 137 ILE A CA 1
ATOM 1111 C C . ILE A 1 137 ? -0.549 0.493 13.996 1.00 91.44 137 ILE A C 1
ATOM 1113 O O . ILE A 1 137 ? -0.157 -0.256 13.103 1.00 91.44 137 ILE A O 1
ATOM 1117 N N . GLU A 1 138 ? -0.167 0.343 15.266 1.00 91.69 138 GLU A N 1
ATOM 1118 C CA . GLU A 1 138 ? 0.855 -0.620 15.691 1.00 91.69 138 GLU A CA 1
ATOM 1119 C C . GLU A 1 138 ? 0.446 -2.075 15.391 1.00 91.69 138 GLU A C 1
ATOM 1121 O O . GLU A 1 138 ? 1.254 -2.892 14.943 1.00 91.69 138 GLU A O 1
ATOM 1126 N N . ALA A 1 139 ? -0.829 -2.422 15.597 1.00 88.56 139 ALA A N 1
ATOM 1127 C CA . ALA A 1 139 ? -1.348 -3.744 15.257 1.00 88.56 139 ALA A CA 1
ATOM 1128 C C . ALA A 1 139 ? -1.253 -4.025 13.750 1.00 88.56 139 ALA A C 1
ATOM 1130 O O . ALA A 1 139 ? -0.904 -5.139 13.349 1.00 88.56 139 ALA A O 1
ATOM 1131 N N . ARG A 1 140 ? -1.537 -3.033 12.897 1.00 86.56 140 ARG A N 1
ATOM 1132 C CA . ARG A 1 140 ? -1.399 -3.185 11.446 1.00 86.56 140 ARG A CA 1
ATOM 1133 C C . ARG A 1 140 ? 0.063 -3.301 11.023 1.00 86.56 140 ARG A C 1
ATOM 1135 O O . ARG A 1 140 ? 0.362 -4.173 10.214 1.00 86.56 140 ARG A O 1
ATOM 1142 N N . GLU A 1 141 ? 0.967 -2.514 11.596 1.00 85.62 141 GLU A N 1
ATOM 1143 C CA . GLU A 1 141 ? 2.407 -2.622 11.322 1.00 85.62 141 GLU A CA 1
ATOM 1144 C C . GLU A 1 141 ? 2.955 -4.011 11.666 1.00 85.62 141 GLU A C 1
ATOM 1146 O O . GLU A 1 141 ? 3.668 -4.614 10.863 1.00 85.62 141 GLU A O 1
ATOM 1151 N N . LYS A 1 142 ? 2.553 -4.578 12.810 1.00 84.62 142 LYS A N 1
ATOM 1152 C CA . LYS A 1 142 ? 2.921 -5.952 13.192 1.00 84.62 142 LYS A CA 1
ATOM 1153 C C . LYS A 1 142 ? 2.402 -6.989 12.194 1.00 84.62 142 LYS A C 1
ATOM 1155 O O . LYS A 1 142 ? 3.140 -7.901 11.822 1.00 84.62 142 LYS A O 1
ATOM 1160 N N . ASN A 1 143 ? 1.161 -6.843 11.729 1.00 81.25 143 ASN A N 1
ATOM 1161 C CA . ASN A 1 143 ? 0.589 -7.731 10.712 1.00 81.25 143 ASN A CA 1
ATOM 1162 C C . ASN A 1 143 ? 1.297 -7.591 9.355 1.00 81.25 143 ASN A C 1
ATOM 1164 O O . ASN A 1 143 ? 1.595 -8.599 8.719 1.00 81.25 143 ASN A O 1
ATOM 1168 N N . LEU A 1 144 ? 1.609 -6.366 8.926 1.00 77.44 144 LEU A N 1
ATOM 1169 C CA . LEU A 1 144 ? 2.372 -6.094 7.705 1.00 77.44 144 LEU A CA 1
ATOM 1170 C C . LEU A 1 144 ? 3.764 -6.724 7.771 1.00 77.44 144 LEU A C 1
ATOM 1172 O O . LEU A 1 144 ? 4.152 -7.418 6.838 1.00 77.44 144 LEU A O 1
ATOM 1176 N N . ALA A 1 145 ? 4.483 -6.553 8.883 1.00 77.00 145 ALA A N 1
ATOM 1177 C CA . ALA A 1 145 ? 5.794 -7.164 9.085 1.00 77.00 145 ALA A CA 1
ATOM 1178 C C . ALA A 1 145 ? 5.723 -8.699 9.045 1.00 77.00 145 ALA A C 1
ATOM 1180 O O . ALA A 1 145 ? 6.538 -9.342 8.386 1.00 77.00 145 ALA A O 1
ATOM 1181 N N . HIS A 1 146 ? 4.719 -9.294 9.692 1.00 72.94 146 HIS A N 1
ATOM 1182 C CA . HIS A 1 146 ? 4.502 -10.740 9.664 1.00 72.94 146 HIS A CA 1
ATOM 1183 C C . HIS A 1 146 ? 4.194 -11.254 8.247 1.00 72.94 146 HIS A C 1
ATOM 1185 O O . HIS A 1 146 ? 4.792 -12.234 7.799 1.00 72.94 146 HIS A O 1
ATOM 1191 N N . ASN A 1 147 ? 3.315 -10.568 7.513 1.00 66.75 147 ASN A N 1
ATOM 1192 C CA . ASN A 1 147 ? 2.982 -10.914 6.130 1.00 66.75 147 ASN A CA 1
ATOM 1193 C C . ASN A 1 147 ? 4.186 -10.754 5.195 1.00 66.75 147 ASN A C 1
ATOM 1195 O O . ASN A 1 147 ? 4.390 -11.590 4.320 1.00 66.75 147 ASN A O 1
ATOM 1199 N N . LEU A 1 148 ? 5.008 -9.725 5.410 1.00 67.12 148 LEU A N 1
ATOM 1200 C CA . LEU A 1 148 ? 6.218 -9.472 4.635 1.00 67.12 148 LEU A CA 1
ATOM 1201 C C . LEU A 1 148 ? 7.276 -10.563 4.858 1.00 67.12 148 LEU A C 1
ATOM 1203 O O . LEU A 1 148 ? 7.915 -11.008 3.910 1.00 67.12 148 LEU A O 1
ATOM 1207 N N . ILE A 1 149 ? 7.426 -11.056 6.091 1.00 66.88 149 ILE A N 1
ATOM 1208 C CA . ILE A 1 149 ? 8.288 -12.211 6.387 1.00 66.88 149 ILE A CA 1
ATOM 1209 C C . ILE A 1 149 ? 7.756 -13.467 5.683 1.00 66.88 149 ILE A C 1
ATOM 1211 O O . ILE A 1 149 ? 8.530 -14.214 5.087 1.00 66.88 149 ILE A O 1
ATOM 1215 N N . GLN A 1 150 ? 6.438 -13.685 5.691 1.00 62.28 150 GLN A N 1
ATOM 1216 C CA . GLN A 1 150 ? 5.821 -14.817 4.994 1.00 62.28 150 GLN A CA 1
ATOM 1217 C C . GLN A 1 150 ? 5.907 -14.716 3.462 1.00 62.28 150 GLN A C 1
ATOM 1219 O O . GLN A 1 150 ? 5.958 -15.747 2.790 1.00 62.28 150 GLN A O 1
ATOM 1224 N N . SER A 1 151 ? 5.936 -13.506 2.895 1.00 58.38 151 SER A N 1
ATOM 1225 C CA . SER A 1 151 ? 6.078 -13.275 1.451 1.00 58.38 151 SER A CA 1
ATOM 1226 C C . SER A 1 151 ? 7.532 -13.183 0.975 1.00 58.38 151 SER A C 1
ATOM 1228 O O . SER A 1 151 ? 7.764 -12.983 -0.214 1.00 58.38 151 SER A O 1
ATOM 1230 N N . GLY A 1 152 ? 8.518 -13.347 1.864 1.00 61.66 152 GLY A N 1
ATOM 1231 C CA . GLY A 1 152 ? 9.935 -13.261 1.506 1.00 61.66 152 GLY A CA 1
ATOM 1232 C C . GLY A 1 152 ? 10.441 -11.832 1.277 1.00 61.66 152 GLY A C 1
ATOM 1233 O O . GLY A 1 152 ? 11.454 -11.647 0.611 1.00 61.66 152 GLY A O 1
ATOM 1234 N N . GLY A 1 153 ? 9.765 -10.816 1.819 1.00 63.88 153 GLY A N 1
ATOM 1235 C CA . GLY A 1 153 ? 10.263 -9.439 1.832 1.00 63.88 153 GLY A CA 1
ATOM 1236 C C . GLY A 1 153 ? 9.881 -8.578 0.629 1.00 63.88 153 GLY A C 1
ATOM 1237 O O . GLY A 1 153 ? 10.278 -7.417 0.580 1.00 63.88 153 GLY A O 1
ATOM 1238 N N . VAL A 1 154 ? 9.123 -9.112 -0.330 1.00 61.88 154 VAL A N 1
ATOM 1239 C CA . VAL A 1 154 ? 8.817 -8.426 -1.593 1.00 61.88 154 VAL A CA 1
ATOM 1240 C C . VAL A 1 154 ? 7.312 -8.175 -1.702 1.00 61.88 154 VAL A C 1
ATOM 1242 O O . VAL A 1 154 ? 6.500 -9.060 -1.429 1.00 61.88 154 VAL A O 1
ATOM 1245 N N . SER A 1 155 ? 6.937 -6.946 -2.071 1.00 67.25 155 SER A N 1
ATOM 1246 C CA . SER A 1 155 ? 5.541 -6.585 -2.352 1.00 67.25 155 SER A CA 1
ATOM 1247 C C . SER A 1 155 ? 5.052 -7.282 -3.623 1.00 67.25 155 SER A C 1
ATOM 1249 O O . SER A 1 155 ? 5.822 -7.443 -4.569 1.00 67.25 155 SER A O 1
ATOM 1251 N N . ARG A 1 156 ? 3.756 -7.617 -3.698 1.00 70.00 156 ARG A N 1
ATOM 1252 C CA . ARG A 1 156 ? 3.126 -8.228 -4.882 1.00 70.00 156 ARG A CA 1
ATOM 1253 C C . ARG A 1 156 ? 3.535 -7.535 -6.186 1.00 70.00 156 ARG A C 1
ATOM 1255 O O . ARG A 1 156 ? 3.967 -8.188 -7.129 1.00 70.00 156 ARG A O 1
ATOM 1262 N N . HIS A 1 157 ? 3.449 -6.205 -6.221 1.00 70.56 157 HIS A N 1
ATOM 1263 C CA . HIS A 1 157 ? 3.800 -5.424 -7.408 1.00 70.56 157 HIS A CA 1
ATOM 1264 C C . HIS A 1 157 ? 5.286 -5.551 -7.775 1.00 70.56 157 HIS A C 1
ATOM 1266 O O . HIS A 1 157 ? 5.631 -5.662 -8.946 1.00 70.56 157 HIS A O 1
ATOM 1272 N N . GLN A 1 158 ? 6.172 -5.577 -6.778 1.00 71.88 158 GLN A N 1
ATOM 1273 C CA . GLN A 1 158 ? 7.608 -5.754 -6.998 1.00 71.88 158 GLN A CA 1
ATOM 1274 C C . GLN A 1 158 ? 7.925 -7.160 -7.515 1.00 71.88 158 GLN A C 1
ATOM 1276 O O . GLN A 1 158 ? 8.781 -7.306 -8.382 1.00 71.88 158 GLN A O 1
ATOM 1281 N N . GLN A 1 159 ? 7.213 -8.180 -7.030 1.00 69.56 159 GLN A N 1
ATOM 1282 C CA . GLN A 1 159 ? 7.347 -9.544 -7.531 1.00 69.56 159 GLN A CA 1
ATOM 1283 C C . GLN A 1 159 ? 6.869 -9.637 -8.987 1.00 69.56 159 GLN A C 1
ATOM 1285 O O . GLN A 1 159 ? 7.594 -10.163 -9.824 1.00 69.56 159 GLN A O 1
ATOM 1290 N N . GLU A 1 160 ? 5.707 -9.064 -9.318 1.00 72.00 160 GLU A N 1
ATOM 1291 C CA . GLU A 1 160 ? 5.174 -9.015 -10.691 1.00 72.00 160 GLU A CA 1
ATOM 129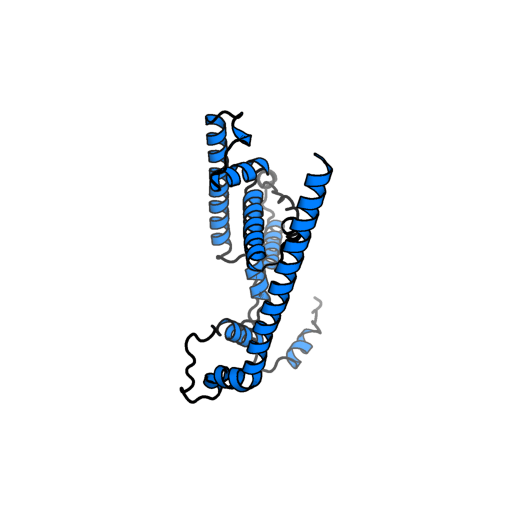2 C C . GLU A 1 160 ? 6.096 -8.241 -11.656 1.00 72.00 160 GLU A C 1
ATOM 1294 O O . GLU A 1 160 ? 6.325 -8.670 -12.791 1.00 72.00 160 GLU A O 1
ATOM 1299 N N . LEU A 1 161 ? 6.692 -7.134 -11.202 1.00 72.62 161 LEU A N 1
ATOM 1300 C CA . LEU A 1 161 ? 7.731 -6.431 -11.958 1.00 72.62 161 LEU A CA 1
ATOM 1301 C C . LEU A 1 161 ? 8.981 -7.299 -12.137 1.00 72.62 161 LEU A C 1
ATOM 1303 O O . LEU A 1 161 ? 9.532 -7.340 -13.233 1.00 72.62 161 LEU A O 1
ATOM 1307 N N . GLY A 1 162 ? 9.394 -8.037 -11.104 1.00 70.12 162 GLY A N 1
ATOM 1308 C CA . GLY A 1 162 ? 10.507 -8.985 -11.176 1.00 70.12 162 GLY A CA 1
ATOM 1309 C C . GLY A 1 162 ? 10.296 -10.072 -12.233 1.00 70.12 162 GLY A C 1
ATOM 1310 O O . GLY A 1 162 ? 11.227 -10.391 -12.962 1.00 70.12 162 GLY A O 1
ATOM 1311 N N . LEU A 1 163 ? 9.064 -10.570 -12.392 1.00 68.00 163 LEU A N 1
ATOM 1312 C CA . LEU A 1 163 ? 8.705 -11.523 -13.456 1.00 68.00 163 LEU A CA 1
ATOM 1313 C C . LEU A 1 163 ? 8.788 -10.915 -14.861 1.00 68.00 163 LEU A C 1
ATOM 1315 O O . LEU A 1 163 ? 9.003 -11.627 -15.840 1.00 68.00 163 LEU A O 1
ATOM 1319 N N . SER A 1 164 ? 8.581 -9.603 -14.967 1.00 69.12 164 SER A N 1
ATOM 1320 C CA . SER A 1 164 ? 8.624 -8.878 -16.241 1.00 69.12 164 SER A CA 1
ATOM 1321 C C . SER A 1 164 ? 10.059 -8.597 -16.698 1.00 69.12 164 SER A C 1
ATOM 1323 O O . SER A 1 164 ? 10.297 -8.320 -17.874 1.00 69.12 164 SER A O 1
ATOM 1325 N N . VAL A 1 165 ? 11.022 -8.675 -15.778 1.00 70.38 165 VAL A N 1
ATOM 1326 C CA . VAL A 1 1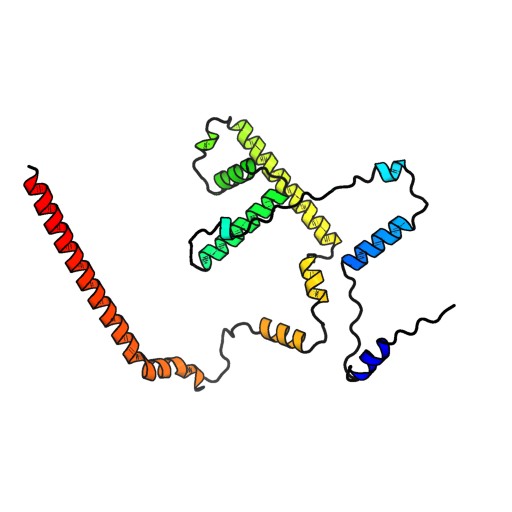65 ? 12.438 -8.420 -16.027 1.00 70.38 165 VAL A CA 1
ATOM 1327 C C . VAL A 1 165 ? 13.136 -9.747 -16.309 1.00 70.38 165 VAL A C 1
ATOM 1329 O O . VAL A 1 165 ? 13.257 -10.605 -15.442 1.00 70.38 165 VAL A O 1
ATOM 1332 N N . LYS A 1 166 ? 13.639 -9.924 -17.533 1.00 72.06 166 LYS A N 1
ATOM 1333 C CA . LYS A 1 166 ? 14.437 -11.104 -17.890 1.00 72.06 166 LYS A CA 1
ATOM 1334 C C . LYS A 1 166 ? 15.838 -10.962 -17.286 1.00 72.06 166 LYS A C 1
ATOM 1336 O O . LYS A 1 166 ? 16.586 -10.118 -17.780 1.00 72.06 166 LYS A O 1
ATOM 1341 N N . PRO A 1 167 ? 16.241 -11.754 -16.278 1.00 66.88 167 PRO A N 1
ATOM 1342 C 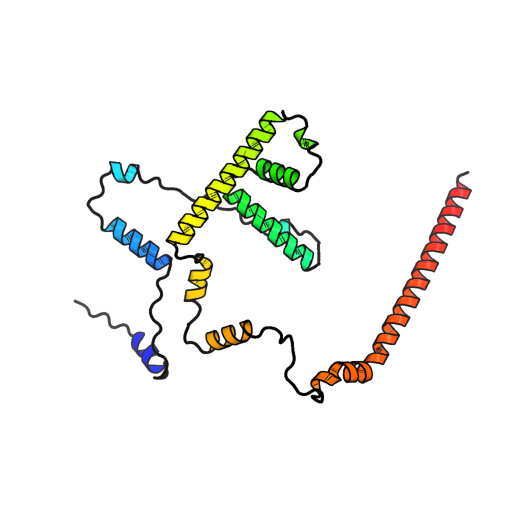CA . PRO A 1 167 ? 17.487 -11.518 -15.540 1.00 66.88 167 PRO A CA 1
ATOM 1343 C C . PRO A 1 167 ? 18.742 -11.593 -16.425 1.00 66.88 167 PRO A C 1
ATOM 1345 O O . PRO A 1 167 ? 19.717 -10.892 -16.172 1.00 66.88 167 PRO A O 1
ATOM 1348 N N . SER A 1 168 ? 18.709 -12.399 -17.488 1.00 70.31 168 SER A N 1
ATOM 1349 C CA . SER A 1 168 ? 19.818 -12.587 -18.430 1.00 70.31 168 SER A CA 1
ATOM 1350 C C . SER A 1 168 ? 19.735 -11.727 -19.700 1.00 70.31 168 SER A C 1
ATOM 1352 O O . SER A 1 168 ? 20.708 -11.712 -20.458 1.00 70.31 168 SER A O 1
ATOM 1354 N N . SER A 1 169 ? 18.636 -10.990 -19.924 1.00 79.06 169 SER A N 1
ATOM 1355 C CA . SER A 1 169 ? 18.463 -10.153 -21.124 1.00 79.06 169 SER A CA 1
ATOM 1356 C C . SER A 1 169 ? 19.405 -8.955 -21.100 1.00 79.06 169 SER A C 1
ATOM 1358 O O . SER A 1 169 ? 19.615 -8.319 -20.062 1.00 79.06 169 SER A O 1
ATOM 1360 N N . ASP A 1 170 ? 19.928 -8.602 -22.268 1.00 78.25 170 ASP A N 1
ATOM 1361 C CA . ASP A 1 170 ? 20.754 -7.412 -22.440 1.00 78.25 170 ASP A CA 1
ATOM 1362 C C . ASP A 1 170 ? 19.995 -6.125 -22.090 1.00 78.25 170 ASP A C 1
ATOM 1364 O O . ASP A 1 170 ? 20.586 -5.208 -21.531 1.00 78.25 170 ASP A O 1
ATOM 1368 N N . GLU A 1 171 ? 18.676 -6.074 -22.298 1.00 80.00 171 GLU A N 1
ATOM 1369 C CA . GLU A 1 171 ? 17.817 -4.944 -21.902 1.00 80.00 171 GLU A CA 1
ATOM 1370 C C . GLU A 1 171 ? 17.850 -4.714 -20.384 1.00 80.00 171 GLU A C 1
ATOM 1372 O O . GLU A 1 171 ? 17.933 -3.579 -19.913 1.00 80.00 171 GLU A O 1
ATOM 1377 N N . THR A 1 172 ? 17.842 -5.801 -19.610 1.00 78.88 172 THR A N 1
ATOM 1378 C CA . THR A 1 172 ? 17.898 -5.768 -18.145 1.00 78.88 172 THR A CA 1
ATOM 1379 C C . THR A 1 172 ? 19.280 -5.357 -17.663 1.00 78.88 172 THR A C 1
ATOM 1381 O O . THR A 1 172 ? 19.392 -4.526 -16.763 1.00 78.88 172 THR A O 1
ATOM 1384 N N . LYS A 1 173 ? 20.340 -5.880 -18.293 1.00 81.81 173 LYS A N 1
ATOM 1385 C CA . LYS A 1 173 ? 21.723 -5.462 -18.015 1.00 81.81 173 LYS A CA 1
ATOM 1386 C C . LYS A 1 173 ? 21.917 -3.978 -18.329 1.00 81.81 173 LYS A C 1
ATOM 1388 O O . LYS A 1 173 ? 22.552 -3.273 -17.551 1.00 81.81 173 LYS A O 1
ATOM 1393 N N . LEU A 1 174 ? 21.340 -3.489 -19.429 1.00 83.56 174 LEU A N 1
ATOM 1394 C CA . LEU A 1 174 ? 21.377 -2.081 -19.828 1.00 83.56 174 LEU A CA 1
ATOM 1395 C C . LEU A 1 174 ? 20.593 -1.188 -18.862 1.00 83.56 174 LEU A C 1
ATOM 1397 O O . LEU A 1 174 ? 21.086 -0.125 -18.492 1.00 83.56 174 LEU A O 1
ATOM 1401 N N . LEU A 1 175 ? 19.411 -1.615 -18.408 1.00 82.31 175 LEU A N 1
ATOM 1402 C CA . LEU A 1 175 ? 18.645 -0.897 -17.389 1.00 82.31 175 LEU A CA 1
ATOM 1403 C C . LEU A 1 175 ? 19.399 -0.856 -16.055 1.00 82.31 175 LEU A C 1
ATOM 1405 O O . LEU A 1 175 ? 19.512 0.206 -15.448 1.00 82.31 175 LEU A O 1
ATOM 1409 N N . GLN A 1 176 ? 19.958 -1.986 -15.616 1.00 80.75 176 GLN A N 1
ATOM 1410 C CA . GLN A 1 176 ? 20.780 -2.057 -14.410 1.00 80.75 176 GLN A CA 1
ATOM 1411 C C . GLN A 1 176 ? 22.006 -1.148 -14.525 1.00 80.75 176 GLN A C 1
ATOM 1413 O O . GLN A 1 176 ? 22.310 -0.412 -13.587 1.00 80.75 176 GLN A O 1
ATOM 1418 N N . PHE A 1 177 ? 22.669 -1.145 -15.683 1.00 83.19 177 PHE A N 1
ATOM 1419 C CA . PHE A 1 177 ? 23.760 -0.227 -15.981 1.00 83.19 177 PHE A CA 1
ATOM 1420 C C . PHE A 1 177 ? 23.296 1.232 -15.868 1.00 83.19 177 PHE A C 1
ATOM 1422 O O . PHE A 1 177 ? 23.876 1.981 -15.087 1.00 83.19 177 PHE A O 1
ATOM 1429 N N . ALA A 1 178 ? 22.206 1.617 -16.535 1.00 83.06 178 ALA A N 1
ATOM 1430 C CA . ALA A 1 178 ? 21.671 2.978 -16.497 1.00 83.06 178 ALA A CA 1
ATOM 1431 C C . ALA A 1 178 ? 21.273 3.436 -15.081 1.00 83.06 178 ALA A C 1
ATOM 1433 O O . ALA A 1 178 ? 21.553 4.571 -14.706 1.00 83.06 178 ALA A O 1
ATOM 1434 N N . LEU A 1 179 ? 20.670 2.558 -14.271 1.00 79.06 179 LEU A N 1
ATOM 1435 C CA . LEU A 1 179 ? 20.343 2.842 -12.867 1.00 79.06 179 LEU A CA 1
ATOM 1436 C C . LEU A 1 179 ? 21.597 2.940 -11.986 1.00 79.06 179 LEU A C 1
ATOM 1438 O O . LEU A 1 179 ? 21.635 3.729 -11.043 1.00 79.06 179 LEU A O 1
ATOM 1442 N N . SER A 1 180 ? 22.631 2.149 -12.289 1.00 78.06 180 SER A N 1
ATOM 1443 C CA . SER A 1 180 ? 23.922 2.197 -11.594 1.00 78.06 180 SER A CA 1
ATOM 1444 C C . SER A 1 180 ? 24.763 3.417 -11.970 1.00 78.06 180 SER A C 1
ATOM 1446 O O . SER A 1 180 ? 25.657 3.795 -11.208 1.00 78.06 180 SER A O 1
ATOM 1448 N N . CYS A 1 181 ? 24.468 4.062 -13.105 1.00 73.50 181 CYS A N 1
ATOM 1449 C CA . CYS A 1 181 ? 25.037 5.346 -13.485 1.00 73.50 181 CYS A CA 1
ATOM 1450 C C . CYS A 1 181 ? 24.522 6.439 -12.539 1.00 73.50 181 CYS A C 1
ATOM 1452 O O . CYS A 1 181 ? 23.678 7.266 -12.875 1.00 73.50 181 CYS A O 1
ATOM 1454 N N . ARG A 1 182 ? 25.077 6.467 -11.328 1.00 63.03 182 ARG A N 1
ATOM 1455 C CA . ARG A 1 182 ? 25.032 7.634 -10.456 1.00 63.03 182 ARG A CA 1
ATOM 1456 C C . ARG A 1 182 ? 25.684 8.787 -11.229 1.00 63.03 182 ARG A C 1
ATOM 1458 O O . ARG A 1 182 ? 26.709 8.538 -11.871 1.00 63.03 182 ARG A O 1
ATOM 1465 N N . PRO A 1 183 ? 25.149 10.023 -11.197 1.00 64.50 183 PRO A N 1
ATOM 1466 C CA . PRO A 1 183 ? 25.873 11.159 -11.752 1.00 64.50 183 PRO A CA 1
ATOM 1467 C C . PRO A 1 183 ? 27.247 11.160 -11.088 1.00 64.50 183 PRO A C 1
ATOM 1469 O O . PRO A 1 183 ? 27.332 11.248 -9.863 1.00 64.50 183 PRO A O 1
ATOM 1472 N N . ALA A 1 184 ? 28.297 10.915 -11.873 1.00 58.19 184 ALA A N 1
ATOM 1473 C CA . ALA A 1 184 ? 29.639 10.783 -11.341 1.00 58.19 184 ALA A CA 1
ATOM 1474 C C . ALA A 1 184 ? 29.953 12.072 -10.579 1.00 58.19 184 ALA A C 1
ATOM 1476 O O . ALA A 1 184 ? 30.048 13.142 -11.176 1.00 58.19 184 ALA A O 1
ATOM 1477 N N . SER A 1 185 ? 30.069 11.980 -9.252 1.00 60.12 185 SER A N 1
ATOM 1478 C CA . SER A 1 185 ? 30.383 13.130 -8.399 1.00 60.12 185 SER A CA 1
ATOM 1479 C C . SER A 1 185 ? 31.741 13.735 -8.758 1.00 60.12 185 SER A C 1
ATOM 1481 O O . SER A 1 185 ? 32.023 14.878 -8.413 1.00 60.12 185 SER A O 1
ATOM 1483 N N . GLN A 1 186 ? 32.587 12.957 -9.435 1.00 61.47 186 GLN A N 1
ATOM 1484 C CA . GLN A 1 186 ? 33.879 13.373 -9.943 1.00 61.47 186 GLN A CA 1
ATOM 1485 C C . GLN A 1 186 ? 34.049 12.840 -11.357 1.00 61.47 186 GLN A C 1
ATOM 1487 O O . GLN A 1 186 ? 34.066 11.635 -11.608 1.00 61.47 186 GLN A O 1
ATOM 1492 N N . ASP A 1 187 ? 34.149 13.780 -12.280 1.00 65.44 187 ASP A N 1
ATOM 1493 C CA . ASP A 1 187 ? 34.517 13.515 -13.649 1.00 65.44 187 ASP A CA 1
ATOM 1494 C C . ASP A 1 187 ? 36.000 13.110 -13.701 1.00 65.44 187 ASP A C 1
ATOM 1496 O O . ASP A 1 187 ? 36.880 13.912 -13.398 1.00 65.44 187 ASP A O 1
ATOM 1500 N N . LEU A 1 188 ? 36.273 11.850 -14.051 1.00 73.31 188 LEU A N 1
ATOM 1501 C CA . LEU A 1 188 ? 37.627 11.285 -14.136 1.00 73.31 188 LEU A CA 1
ATOM 1502 C C . LEU A 1 188 ? 38.405 11.771 -15.371 1.00 73.31 188 LEU A C 1
ATOM 1504 O O . LEU A 1 188 ? 39.559 11.387 -15.569 1.00 73.31 188 LEU A O 1
ATOM 1508 N N . ARG A 1 189 ? 37.779 12.571 -16.243 1.00 77.12 189 ARG A N 1
ATOM 1509 C CA . ARG A 1 189 ? 38.423 13.092 -17.451 1.00 77.12 189 ARG A CA 1
ATOM 1510 C C . ARG A 1 189 ? 39.498 14.123 -17.076 1.00 77.12 189 ARG A C 1
ATOM 1512 O O . ARG A 1 189 ? 39.265 14.938 -16.182 1.00 77.12 189 ARG A O 1
ATOM 1519 N N . PRO A 1 190 ? 40.659 14.122 -17.760 1.00 79.44 190 PRO A N 1
ATOM 1520 C CA . PRO A 1 190 ? 41.774 15.016 -17.446 1.00 79.44 190 PRO A CA 1
ATOM 1521 C C . PRO A 1 190 ? 41.336 16.484 -17.469 1.00 79.44 190 PRO A C 1
ATOM 1523 O O . PRO A 1 190 ? 40.454 16.846 -18.242 1.00 79.44 190 PRO A O 1
ATOM 1526 N N . ALA A 1 191 ? 41.974 17.333 -16.659 1.00 75.88 191 ALA A N 1
ATOM 1527 C CA . ALA A 1 191 ? 41.582 18.738 -16.478 1.00 75.88 191 ALA A CA 1
ATOM 1528 C C . ALA A 1 191 ? 41.467 19.532 -17.796 1.00 75.88 191 ALA A C 1
ATOM 1530 O O . ALA A 1 191 ? 40.634 20.420 -17.902 1.00 75.88 191 ALA A O 1
ATOM 1531 N N . ASN A 1 192 ? 42.232 19.151 -18.823 1.00 79.62 192 ASN A N 1
ATOM 1532 C CA . ASN A 1 192 ? 42.221 19.789 -20.143 1.00 79.62 192 ASN A CA 1
ATOM 1533 C C . ASN A 1 192 ? 41.138 19.234 -21.092 1.00 79.62 192 ASN A C 1
ATOM 1535 O O . ASN A 1 192 ? 41.161 19.519 -22.290 1.00 79.62 192 ASN A O 1
ATOM 1539 N N . HIS A 1 193 ? 40.236 18.374 -20.613 1.00 81.81 193 HIS A N 1
ATOM 1540 C CA . HIS A 1 193 ? 39.183 17.803 -21.443 1.00 81.81 193 HIS A CA 1
ATOM 1541 C C . HIS A 1 193 ? 38.187 18.907 -21.845 1.00 81.81 193 HIS A C 1
ATOM 1543 O O . HIS A 1 193 ? 37.699 19.625 -20.973 1.00 81.81 193 HIS A O 1
ATOM 1549 N N . PRO A 1 194 ? 37.802 19.020 -23.132 1.00 78.56 194 PRO A N 1
ATOM 1550 C CA . PRO A 1 194 ? 36.969 20.122 -23.637 1.00 78.56 194 PRO A CA 1
ATOM 1551 C C . PRO A 1 194 ? 35.604 20.239 -22.944 1.00 78.56 194 PRO A C 1
ATOM 1553 O O . PRO A 1 194 ? 34.980 21.294 -22.959 1.00 78.56 194 PRO A O 1
ATOM 1556 N N . ILE A 1 195 ? 35.148 19.162 -22.300 1.00 83.38 195 ILE A N 1
ATOM 1557 C CA . ILE A 1 195 ? 33.905 19.154 -21.523 1.00 83.38 195 ILE A CA 1
ATOM 1558 C C . ILE A 1 195 ? 33.971 20.042 -20.268 1.00 83.38 195 ILE A C 1
ATOM 1560 O O . ILE A 1 195 ? 32.945 20.566 -19.845 1.00 83.38 195 ILE A O 1
ATOM 1564 N N . HIS A 1 196 ? 35.165 20.258 -19.704 1.00 80.62 196 HIS A N 1
ATOM 1565 C CA . HIS A 1 196 ? 35.370 21.126 -18.538 1.00 80.62 196 HIS A CA 1
ATOM 1566 C C . HIS A 1 196 ? 35.308 22.607 -18.911 1.00 80.62 196 HIS A C 1
ATOM 1568 O O . HIS A 1 196 ? 34.919 23.434 -18.092 1.00 80.62 196 HIS A O 1
ATOM 1574 N N . HIS A 1 197 ? 35.594 22.931 -20.174 1.00 83.75 197 HIS A N 1
ATOM 1575 C CA . HIS A 1 197 ? 35.522 24.289 -20.715 1.00 83.75 197 HIS A CA 1
ATOM 1576 C C . HIS A 1 197 ? 34.122 24.633 -21.255 1.00 83.75 197 HIS A C 1
ATOM 1578 O O . HIS A 1 197 ? 33.922 25.709 -21.810 1.00 83.75 197 HIS A O 1
ATOM 1584 N N . LEU A 1 198 ? 33.119 23.754 -21.096 1.00 83.31 198 LEU A N 1
ATOM 1585 C CA . LEU A 1 198 ? 31.759 24.009 -21.593 1.00 83.31 198 LEU A CA 1
ATOM 1586 C C . LEU A 1 198 ? 31.130 25.266 -20.996 1.00 83.31 198 LEU A C 1
ATOM 1588 O O . LEU A 1 198 ? 30.438 25.975 -21.713 1.00 83.31 198 LEU A O 1
ATOM 1592 N N . LYS A 1 199 ? 31.390 25.568 -19.719 1.00 81.44 199 LYS A N 1
ATOM 1593 C CA . LYS A 1 199 ? 30.905 26.808 -19.091 1.00 81.44 199 LYS A CA 1
ATOM 1594 C C . LYS A 1 199 ? 31.557 28.054 -19.683 1.00 81.44 199 LYS A C 1
ATOM 1596 O O . LYS A 1 199 ? 30.903 29.083 -19.799 1.00 81.44 199 LYS A O 1
ATOM 1601 N N . GLU A 1 200 ? 32.829 27.966 -20.054 1.00 84.94 200 GLU A N 1
ATOM 1602 C CA . GLU A 1 200 ? 33.554 29.069 -20.690 1.00 84.94 200 GLU A CA 1
ATOM 1603 C C . GLU A 1 200 ? 33.046 29.277 -22.117 1.00 84.94 200 GLU A C 1
ATOM 1605 O O . GLU A 1 200 ? 32.689 30.393 -22.482 1.00 84.94 200 GLU A O 1
ATOM 1610 N N . MET A 1 201 ? 32.881 28.188 -22.876 1.00 84.00 201 MET A N 1
ATOM 1611 C CA . MET A 1 201 ? 32.276 28.225 -24.209 1.00 84.00 201 MET A CA 1
ATOM 1612 C C . MET A 1 201 ? 30.831 28.743 -24.160 1.00 84.00 201 MET A C 1
ATOM 1614 O O . MET A 1 201 ? 30.447 29.566 -24.984 1.00 84.00 201 MET A O 1
ATOM 1618 N N . GLU A 1 202 ? 30.026 28.327 -23.178 1.00 85.31 202 GLU A N 1
ATOM 1619 C CA . GLU A 1 202 ? 28.671 28.851 -22.963 1.00 85.31 202 GLU A CA 1
ATOM 1620 C C . GLU A 1 202 ? 28.691 30.362 -22.695 1.00 85.31 202 GLU A C 1
ATOM 1622 O O . GLU A 1 202 ? 27.895 31.100 -23.273 1.00 85.31 202 GLU A O 1
ATOM 1627 N N . GLN A 1 203 ? 29.605 30.846 -21.852 1.00 83.94 203 GLN A N 1
ATOM 1628 C CA . GLN A 1 203 ? 29.738 32.274 -21.562 1.00 83.94 203 GLN A CA 1
ATOM 1629 C C . GLN A 1 203 ? 30.221 33.078 -22.773 1.00 83.94 203 GLN A C 1
ATOM 1631 O O . GLN A 1 203 ? 29.745 34.193 -22.986 1.00 83.94 203 GLN A O 1
ATOM 1636 N N . GLU A 1 204 ? 31.108 32.523 -23.591 1.00 86.50 204 GLU A N 1
ATOM 1637 C CA . GLU A 1 204 ? 31.588 33.163 -24.816 1.00 86.50 204 GLU A CA 1
ATOM 1638 C C . GLU A 1 204 ? 30.482 33.246 -25.882 1.00 86.50 204 GLU A C 1
ATOM 1640 O O . GLU A 1 204 ? 30.241 34.306 -26.463 1.00 86.50 204 GLU A O 1
ATOM 1645 N N . LEU A 1 205 ? 29.738 32.153 -26.079 1.00 84.81 205 LEU A N 1
ATOM 1646 C CA . LEU A 1 205 ? 28.667 32.060 -27.074 1.00 84.81 205 LEU A CA 1
ATOM 1647 C C . LEU A 1 205 ? 27.386 32.783 -26.641 1.00 84.81 205 LEU A C 1
ATOM 1649 O O . LEU A 1 205 ? 26.732 33.414 -27.468 1.00 84.81 205 LEU A O 1
ATOM 1653 N N . PHE A 1 206 ? 27.014 32.725 -25.360 1.00 82.31 206 PHE A N 1
ATOM 1654 C CA . PHE A 1 206 ? 25.702 33.162 -24.866 1.00 82.31 206 PHE A CA 1
ATOM 1655 C C . PHE A 1 206 ? 25.754 34.208 -23.743 1.00 82.31 206 PHE A C 1
ATOM 1657 O O . PHE A 1 206 ? 24.705 34.724 -23.350 1.00 82.31 206 PHE A O 1
ATOM 1664 N N . GLY A 1 207 ? 26.930 34.611 -23.253 1.00 77.12 207 GLY A N 1
ATOM 1665 C CA . GLY A 1 207 ? 27.057 35.597 -22.167 1.00 77.12 207 GLY A CA 1
ATOM 1666 C C . GLY A 1 207 ? 26.445 36.967 -22.488 1.00 77.12 207 GLY A C 1
ATOM 1667 O O . GLY A 1 207 ? 25.940 37.663 -21.605 1.00 77.12 207 GLY A O 1
ATOM 1668 N N . HIS A 1 208 ? 26.376 37.335 -23.770 1.00 75.50 208 HIS A N 1
ATOM 1669 C CA . HIS A 1 208 ? 25.701 38.552 -24.228 1.00 75.50 208 HIS A CA 1
ATOM 1670 C C . HIS A 1 208 ? 24.169 38.519 -24.015 1.00 75.50 208 HIS A C 1
ATOM 1672 O O . HIS A 1 208 ? 23.540 39.570 -23.863 1.00 75.50 208 HIS A O 1
ATOM 1678 N N . LEU A 1 209 ? 23.555 37.330 -23.937 1.00 71.25 209 LEU A N 1
ATOM 1679 C CA . LEU A 1 209 ? 22.122 37.158 -23.658 1.00 71.25 209 LEU A CA 1
ATOM 1680 C C . LEU A 1 209 ? 21.792 37.368 -22.172 1.00 71.25 209 LEU A C 1
ATOM 1682 O O . LEU A 1 209 ? 20.706 37.848 -21.837 1.00 71.25 209 LEU A O 1
ATOM 1686 N N . GLU A 1 210 ? 22.730 37.077 -21.269 1.00 64.50 210 GLU A N 1
ATOM 1687 C CA . GLU A 1 210 ? 22.570 37.305 -19.826 1.00 64.50 210 GLU A CA 1
ATOM 1688 C C . GLU A 1 210 ? 22.462 38.801 -19.485 1.00 64.50 210 GLU A C 1
ATOM 1690 O O . GLU A 1 210 ? 21.690 39.207 -18.608 1.00 64.50 210 GLU A O 1
ATOM 1695 N N . LEU A 1 211 ? 23.178 39.651 -20.228 1.00 61.91 211 LEU A N 1
ATOM 1696 C CA . LEU A 1 211 ? 23.097 41.109 -20.099 1.00 61.91 211 LEU A CA 1
ATOM 1697 C C . LEU A 1 211 ? 21.718 41.645 -20.519 1.00 61.91 211 LEU A C 1
ATOM 1699 O O . LEU A 1 211 ? 21.198 42.576 -19.896 1.00 61.91 211 LEU A O 1
ATOM 1703 N N . ASN A 1 212 ? 21.073 41.020 -21.507 1.00 58.16 212 ASN A N 1
ATOM 1704 C CA . ASN A 1 212 ? 19.727 41.395 -21.948 1.00 58.16 212 ASN A CA 1
ATOM 1705 C C . ASN A 1 212 ? 18.640 41.030 -20.924 1.00 58.16 212 ASN A C 1
ATOM 1707 O O . ASN A 1 212 ? 17.707 41.813 -20.729 1.00 58.16 212 ASN A O 1
ATOM 1711 N N . LYS A 1 213 ? 18.796 39.929 -20.174 1.00 58.78 213 LYS A N 1
ATOM 1712 C CA . LYS A 1 213 ? 17.892 39.585 -19.055 1.00 58.78 213 LYS A CA 1
ATOM 1713 C C . LYS A 1 213 ? 17.898 40.661 -17.957 1.00 58.78 213 LYS A C 1
ATOM 1715 O O . LYS A 1 213 ? 16.848 40.989 -17.401 1.00 58.78 213 LYS A O 1
ATOM 1720 N N . LYS A 1 214 ? 19.061 41.264 -17.668 1.00 56.47 214 LYS A N 1
ATOM 1721 C CA . LYS A 1 214 ? 19.191 42.363 -16.687 1.00 56.47 214 LYS A CA 1
ATOM 1722 C C . LYS A 1 214 ? 18.563 43.675 -17.180 1.00 56.47 214 LYS A C 1
ATOM 1724 O O . LYS A 1 214 ? 17.997 44.416 -16.377 1.00 56.47 214 LYS A O 1
ATOM 1729 N N . ARG A 1 215 ? 18.603 43.950 -18.490 1.00 55.28 215 ARG A N 1
ATOM 1730 C CA . ARG A 1 215 ? 17.950 45.130 -19.096 1.00 55.28 215 ARG A CA 1
ATOM 1731 C C . ARG A 1 215 ? 16.421 45.005 -19.124 1.00 55.28 215 ARG A C 1
ATOM 1733 O O . ARG A 1 215 ? 15.745 46.002 -18.893 1.00 55.28 215 ARG A O 1
ATOM 1740 N N . GLY A 1 216 ? 15.884 43.797 -19.315 1.00 55.03 216 GLY A N 1
ATOM 1741 C CA . GLY A 1 216 ? 14.441 43.528 -19.227 1.00 55.03 216 GLY A CA 1
ATOM 1742 C C . GLY A 1 216 ? 13.861 43.761 -17.826 1.00 55.03 216 GLY A C 1
ATOM 1743 O O . GLY A 1 216 ? 12.845 44.436 -17.688 1.00 55.03 216 GLY A O 1
ATOM 1744 N N . LYS A 1 217 ? 14.554 43.311 -16.767 1.00 53.84 217 LYS A N 1
ATOM 1745 C CA . LYS A 1 217 ? 14.120 43.536 -15.371 1.00 53.84 217 LYS A CA 1
ATOM 1746 C C . LYS A 1 217 ? 14.086 45.013 -14.963 1.00 53.84 217 LYS A C 1
ATOM 1748 O O . LYS A 1 217 ? 13.220 45.398 -14.189 1.00 53.84 217 LYS A O 1
ATOM 1753 N N . ARG A 1 218 ? 14.992 45.848 -15.488 1.00 54.22 218 ARG A N 1
ATOM 1754 C CA . ARG A 1 218 ? 14.972 47.302 -15.232 1.00 54.22 218 ARG A CA 1
ATOM 1755 C C . ARG A 1 218 ? 13.770 47.998 -15.869 1.00 54.22 218 ARG A C 1
ATOM 1757 O O . ARG A 1 218 ? 13.234 48.914 -15.265 1.00 54.22 218 ARG A O 1
ATOM 1764 N N . ARG A 1 219 ? 13.336 47.551 -17.053 1.00 52.78 219 ARG A N 1
ATOM 1765 C CA . ARG A 1 219 ? 12.152 48.108 -17.725 1.00 52.78 219 ARG A CA 1
ATOM 1766 C C . ARG A 1 219 ? 10.859 47.751 -16.995 1.00 52.78 219 ARG A C 1
ATOM 1768 O O . ARG A 1 219 ? 10.039 48.634 -16.803 1.00 52.78 219 ARG A O 1
ATOM 1775 N N . ASN A 1 220 ? 10.716 46.510 -16.525 1.00 52.78 220 ASN A N 1
ATOM 1776 C CA . ASN A 1 220 ? 9.527 46.125 -15.757 1.00 52.78 220 ASN A CA 1
ATOM 1777 C C . ASN A 1 220 ? 9.442 46.849 -14.406 1.00 52.78 220 ASN A C 1
ATOM 1779 O O . ASN A 1 220 ? 8.353 47.235 -14.011 1.00 52.78 220 ASN A O 1
ATOM 1783 N N . LYS A 1 221 ? 10.577 47.098 -13.739 1.00 54.78 221 LYS A N 1
ATOM 1784 C CA . LYS A 1 221 ? 10.586 47.811 -12.456 1.00 54.78 221 LYS A CA 1
ATOM 1785 C C . LYS A 1 221 ? 10.191 49.293 -12.583 1.00 54.78 221 LYS A C 1
ATOM 1787 O O . LYS A 1 221 ? 9.470 49.790 -11.734 1.00 54.78 221 LYS A O 1
ATOM 1792 N N . LEU A 1 222 ? 10.605 49.960 -13.666 1.00 54.34 222 LEU A N 1
ATOM 1793 C CA . LEU A 1 222 ? 10.181 51.335 -13.974 1.00 54.34 222 LEU A CA 1
ATOM 1794 C C . LEU A 1 222 ? 8.677 51.419 -14.285 1.00 54.34 222 LEU A C 1
ATOM 1796 O O . LEU A 1 222 ? 8.014 52.325 -13.800 1.00 54.34 222 LEU A O 1
ATOM 1800 N N . CYS A 1 223 ? 8.119 50.451 -15.023 1.00 49.97 223 CYS A N 1
ATOM 1801 C CA . CYS A 1 223 ? 6.674 50.417 -15.276 1.00 49.97 223 CYS A CA 1
ATOM 1802 C C . CYS A 1 223 ? 5.848 50.106 -14.014 1.00 49.97 223 CYS A C 1
ATOM 1804 O O . CYS A 1 223 ? 4.740 50.608 -13.884 1.00 49.97 223 CYS A O 1
ATOM 1806 N N . GLU A 1 224 ? 6.354 49.284 -13.089 1.00 53.41 224 GLU A N 1
ATOM 1807 C CA . GLU A 1 224 ? 5.665 49.004 -11.817 1.00 53.41 224 GLU A CA 1
ATOM 1808 C C . GLU A 1 224 ? 5.682 50.211 -10.862 1.00 53.41 224 GLU A C 1
ATOM 1810 O O . GLU A 1 224 ? 4.699 50.434 -10.156 1.00 53.41 224 GLU A O 1
ATOM 1815 N N . GLU A 1 225 ? 6.755 51.011 -10.864 1.00 56.38 225 GLU A N 1
ATOM 1816 C CA . GLU A 1 225 ? 6.851 52.241 -10.065 1.00 56.38 225 GLU A CA 1
ATOM 1817 C C . GLU A 1 225 ? 5.911 53.341 -10.610 1.00 56.38 225 GLU A C 1
ATOM 1819 O O . GLU A 1 225 ? 5.136 53.896 -9.829 1.00 56.38 225 GLU A O 1
ATOM 1824 N N . GLU A 1 226 ? 5.851 53.558 -11.933 1.00 55.47 226 GLU A N 1
ATOM 1825 C CA . GLU A 1 226 ? 4.936 54.540 -12.555 1.00 55.47 226 GLU A CA 1
ATOM 1826 C C . GLU A 1 226 ? 3.447 54.202 -12.327 1.00 55.47 226 GLU A C 1
ATOM 1828 O O . GLU A 1 226 ? 2.644 55.082 -12.019 1.00 55.47 226 GLU A O 1
ATOM 1833 N N . VAL A 1 227 ? 3.072 52.917 -12.383 1.00 57.72 227 VAL A N 1
ATOM 1834 C CA . VAL A 1 227 ? 1.686 52.476 -12.116 1.00 57.72 227 VAL A CA 1
ATOM 1835 C C . VAL A 1 227 ? 1.301 52.658 -10.639 1.00 57.72 227 VAL A C 1
ATOM 1837 O O . VAL A 1 227 ? 0.126 52.865 -10.327 1.00 57.72 227 VAL A O 1
ATOM 1840 N N . SER A 1 228 ? 2.269 52.607 -9.717 1.00 58.47 228 SER A N 1
ATOM 1841 C CA . SER A 1 228 ? 2.011 52.810 -8.286 1.00 58.47 228 SER A CA 1
ATOM 1842 C C . SER A 1 228 ? 1.792 54.283 -7.922 1.00 58.47 228 SER A C 1
ATOM 1844 O O . SER A 1 228 ? 0.909 54.574 -7.116 1.00 58.47 228 SER A O 1
ATOM 1846 N N . GLU A 1 229 ? 2.521 55.205 -8.563 1.00 58.75 229 GLU A N 1
ATOM 1847 C CA . GLU A 1 229 ? 2.407 56.649 -8.321 1.00 58.75 229 GLU A CA 1
ATOM 1848 C C . GLU A 1 229 ? 1.097 57.222 -8.889 1.00 58.75 229 GLU A C 1
ATOM 1850 O O . GLU A 1 229 ? 0.415 58.018 -8.230 1.00 58.75 229 GLU A O 1
ATOM 1855 N N . GLU A 1 230 ? 0.668 56.763 -10.070 1.00 60.03 230 GLU A N 1
ATOM 1856 C CA . GLU A 1 230 ? -0.641 57.130 -10.626 1.00 60.03 230 GLU A CA 1
ATOM 1857 C C . GLU A 1 230 ? -1.794 56.621 -9.744 1.00 60.03 230 GLU A C 1
ATOM 1859 O O . GLU A 1 230 ? -2.749 57.358 -9.481 1.00 60.03 230 GLU A O 1
ATOM 1864 N N . ALA A 1 231 ? -1.690 55.398 -9.210 1.00 58.91 231 ALA A N 1
ATOM 1865 C CA . ALA A 1 231 ? -2.707 54.825 -8.330 1.00 58.91 231 ALA A CA 1
ATOM 1866 C C . ALA A 1 231 ? -2.844 55.594 -7.004 1.00 58.91 231 ALA A C 1
ATOM 1868 O O . ALA A 1 231 ? -3.966 55.807 -6.539 1.00 58.91 231 ALA A O 1
ATOM 1869 N N . THR A 1 232 ? -1.736 56.058 -6.413 1.00 63.81 232 THR A N 1
ATOM 1870 C CA . THR A 1 232 ? -1.770 56.894 -5.201 1.00 63.81 232 THR A CA 1
ATOM 1871 C C . THR A 1 232 ? -2.353 58.278 -5.465 1.00 63.81 232 THR A C 1
ATOM 1873 O O . THR A 1 232 ? -3.165 58.755 -4.675 1.00 63.81 232 THR A O 1
ATOM 1876 N N . THR A 1 233 ? -2.039 58.883 -6.614 1.00 69.25 233 THR A N 1
ATOM 1877 C CA . THR A 1 233 ? -2.554 60.214 -6.978 1.00 69.25 233 THR A CA 1
ATOM 1878 C C . THR A 1 233 ? -4.070 60.186 -7.218 1.00 69.25 233 THR A C 1
ATOM 1880 O O . THR A 1 233 ? -4.791 61.098 -6.813 1.00 69.25 233 THR A O 1
ATOM 1883 N N . ILE A 1 234 ? -4.588 59.109 -7.823 1.00 67.56 234 ILE A N 1
ATOM 1884 C CA . ILE A 1 234 ? -6.033 58.916 -8.033 1.00 67.56 234 ILE A CA 1
ATOM 1885 C C . ILE A 1 234 ? -6.767 58.684 -6.701 1.00 67.56 234 ILE A C 1
ATOM 1887 O O . ILE A 1 234 ? -7.866 59.207 -6.509 1.00 67.56 234 ILE A O 1
ATOM 1891 N N . LEU A 1 235 ? -6.164 57.936 -5.771 1.00 64.38 235 LEU A N 1
ATOM 1892 C CA . LEU A 1 235 ? -6.717 57.690 -4.434 1.00 64.38 235 LEU A CA 1
ATOM 1893 C C . LEU A 1 235 ? -6.771 58.965 -3.578 1.00 64.38 235 LEU A C 1
ATOM 1895 O O . LEU A 1 235 ? -7.777 59.198 -2.912 1.00 64.38 235 LEU A O 1
ATOM 1899 N N . GLU A 1 236 ? -5.741 59.811 -3.626 1.00 67.69 236 GLU A N 1
ATOM 1900 C CA . GLU A 1 236 ? -5.727 61.103 -2.923 1.00 67.69 236 GLU A CA 1
ATOM 1901 C C . GLU A 1 236 ? -6.718 62.113 -3.524 1.00 67.69 236 GLU A C 1
ATOM 1903 O O . GLU A 1 236 ? -7.401 62.830 -2.791 1.00 67.69 236 GLU A O 1
ATOM 1908 N N . ALA A 1 237 ? -6.876 62.128 -4.851 1.00 67.38 237 ALA A N 1
ATOM 1909 C CA . ALA A 1 237 ? -7.881 62.963 -5.509 1.00 67.38 237 ALA A CA 1
ATOM 1910 C C . ALA A 1 237 ? -9.320 62.542 -5.150 1.00 67.38 237 ALA A C 1
ATOM 1912 O O . ALA A 1 237 ? -10.200 63.392 -4.997 1.00 67.38 237 ALA A O 1
ATOM 1913 N N . TRP A 1 238 ? -9.564 61.238 -4.978 1.00 65.00 238 TRP A N 1
ATOM 1914 C CA . TRP A 1 238 ? -10.864 60.721 -4.549 1.00 65.00 238 TRP A CA 1
ATOM 1915 C C . TRP A 1 238 ? -11.182 61.057 -3.091 1.00 65.00 238 TRP A C 1
ATOM 1917 O O . TRP A 1 238 ? -12.302 61.474 -2.807 1.00 65.00 238 TRP A O 1
ATOM 1927 N N . THR A 1 239 ? -10.221 60.930 -2.170 1.00 66.25 239 THR A N 1
ATOM 1928 C CA . THR A 1 239 ? -10.457 61.216 -0.742 1.00 66.25 239 THR A CA 1
ATOM 1929 C C . THR A 1 239 ? -10.691 62.7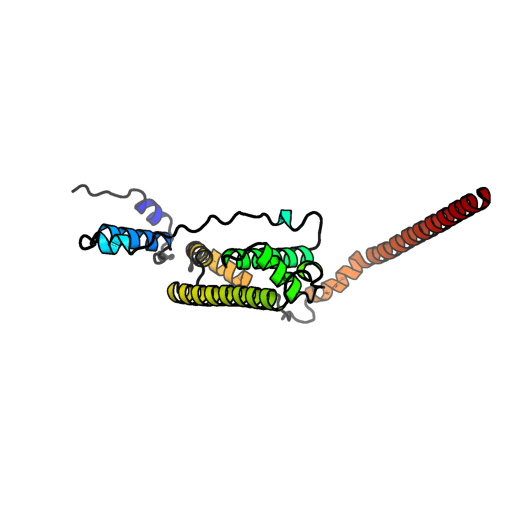04 -0.475 1.00 66.25 239 THR A C 1
ATOM 1931 O O . THR A 1 239 ? -11.554 63.044 0.341 1.00 66.25 239 THR A O 1
ATOM 1934 N N . ALA A 1 240 ? -10.014 63.590 -1.215 1.00 64.25 240 ALA A N 1
ATOM 1935 C CA . ALA A 1 240 ? -10.185 65.041 -1.117 1.00 64.25 240 ALA A CA 1
ATOM 1936 C C . ALA A 1 240 ? -11.543 65.546 -1.641 1.00 64.25 240 ALA A C 1
ATOM 1938 O O . ALA A 1 240 ? -12.023 66.579 -1.186 1.00 64.25 240 ALA A O 1
ATOM 1939 N N . SER A 1 241 ? -12.190 64.822 -2.561 1.00 62.00 241 SER A N 1
ATOM 1940 C CA . SER A 1 241 ? -13.503 65.203 -3.101 1.00 62.00 241 SER A CA 1
ATOM 1941 C C . SER A 1 241 ? -14.691 64.763 -2.227 1.00 62.00 241 SER A C 1
ATOM 1943 O O . SER A 1 241 ? -15.828 65.131 -2.523 1.00 62.00 241 SER A O 1
ATOM 1945 N N . THR A 1 242 ? -14.448 63.964 -1.183 1.00 57.12 242 THR A N 1
ATOM 1946 C CA . THR A 1 242 ? -15.472 63.419 -0.265 1.00 57.12 242 THR A CA 1
ATOM 1947 C C . THR A 1 242 ? -15.477 64.049 1.133 1.00 57.12 242 THR A C 1
ATOM 1949 O O . THR A 1 242 ? -16.234 63.588 1.987 1.00 57.12 242 THR A O 1
ATOM 1952 N N . SER A 1 243 ? -14.657 65.080 1.373 1.00 48.59 243 SER A N 1
ATOM 1953 C CA . SER A 1 243 ? -14.643 65.865 2.623 1.00 48.59 243 SER A CA 1
ATOM 1954 C C . SER A 1 243 ? -15.298 67.231 2.450 1.00 48.59 243 SER A C 1
ATOM 1956 O O . SER A 1 243 ? -15.121 67.828 1.366 1.00 48.59 243 SER A O 1
#

Sequence (243 aa):
MAKIQNSRAKVYETRVPATEEATDHVESEGDRLIKQLVQKQLDTRLDLKEQLKQSKQFERVEEFVPLGKYTSGQTTLQQFEDCTKKASHNADLKSCGLSEYDIALLQEHENLGSMEKYRKIEVSELKKRLHDIYTKIEAREKNLAHNLIQSGGVSRHQQELGLSVKPSSDETKLLQFALSCRPASQDLRPANHPIHHLKEMEQELFGHLELNKKRGKRRNKLCEEEVSEEATTILEAWTASTS

Foldseek 3Di:
DDDDDDPCVVVVVVPDDPPDDDDDDDDAVVNVVVVVVVVVVPDPPDDPVNVVVPDDDDDDDDPDDDLCVVDVPDDDPVVSVVSVVVVVVVSLLVSLVDDPVLVVLVVCVVVVHDCVVCPVPDPVVSVVSVVVSVVSSVVVVVVVVVVCVVVVNDDSVRSVVVSVQDCPDPVNVVVVVVVVPDVPPDDPDDPPPVVVCVVVVCCVVCVVVVVVVVVVVVVVVVVVVVVVVVVVVVVVVVVVVVD

Secondary structure (DSSP, 8-state):
------TTHHHHHTTS-TT-PPPP-PPPHHHHHHHHHHHHHH-TT--HHHHHHS--PPPPPPP---GGGT-SS---HHHHHHHHHHHHHHHHHHHTT--HHHHHHHHHHHTT--GGGGTTS-HHHHHHHHHHHHHHHHHHHHHHHHHHHHTTT--HHHHHHHHHS-TT-HHHHHHHHHHH----SS--S-TT-TTTTHHHHHHHHHHHHHHHHHHHHHHHHHHHHHHHHHHHHHHHHHHHTT-